Protein AF-0000000065833201 (afdb_homodimer)

Solvent-accessible surface area (backbone atoms only — not comparable to full-atom values): 17205 Å² total; per-residue (Å²): 138,49,29,30,31,36,70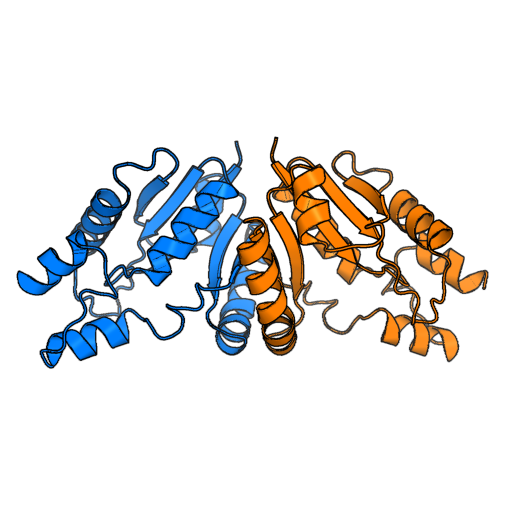,41,58,46,65,49,58,32,46,53,59,50,52,45,55,57,54,46,47,71,69,28,63,30,31,33,38,22,40,42,81,59,86,90,51,89,67,85,54,53,70,68,54,34,51,50,49,53,42,62,75,42,65,88,37,90,41,55,44,72,46,71,50,61,89,76,56,66,42,57,48,34,57,74,68,61,27,54,29,36,47,44,66,31,72,47,23,69,50,42,54,67,46,46,63,57,41,51,50,30,26,73,73,64,62,36,37,47,39,35,33,75,43,53,79,95,34,52,86,63,45,40,70,55,50,49,52,38,44,75,73,68,42,87,51,71,92,47,30,45,71,69,47,49,53,53,62,70,72,103,137,48,29,30,32,37,69,42,58,45,64,48,58,31,47,52,59,50,52,45,54,56,54,46,47,69,71,29,64,30,30,34,38,23,40,43,81,59,87,89,52,89,65,87,54,53,72,70,54,35,50,49,49,55,42,62,76,43,65,87,37,89,39,55,42,71,44,71,49,60,90,75,57,67,43,56,50,34,57,75,68,62,27,54,28,37,46,45,67,30,71,47,23,69,52,42,54,68,44,46,63,57,40,54,50,30,26,72,73,64,63,38,39,48,37,36,32,74,42,54,80,95,34,50,86,65,43,40,68,55,50,50,53,38,44,74,72,69,42,88,52,72,93,47,31,44,71,70,48,48,53,54,62,71,71,105

Secondary structure (DSSP, 8-state):
--EEEEEE--TT--HHHHHHHHHHTTT-SEEEEEE---TTS--SS-HHHHHHHHHHHTTT-TTEEEEE--SS-HHHHHHHTTEEEEEEEESSHHHHHHHHHHHHHHHHHH-PEEEEEEPPGGGTT--HHHHHHHHHTT---TTTS-HHHHHHHHH-/--EEEEEE--TT--HHHHHHHHHHTTT-SEEEEEE---TTS--SS-HHHHHHHHHHHTTT-TTEEEEE--SS-HHHHHHHTTEEEEEEEESSHHHHHHHHHHHHHHHHHH-PEEEEEEPPGGGTT--HHHHHHHHHTT---TTTS-HHHHHHHHH-

Radius of gyration: 21.17 Å; Cα contacts (8 Å, |Δi|>4): 538; chains: 2; bounding box: 36×63×50 Å

pLDDT: mean 96.04, std 4.09, range [75.31, 98.88]

Foldseek 3Di:
DAEEEEEDQCLPPWVQSVVQQVVVVVVGQAYEYAHEDDPVDDGPDDSVLRQVLVCVVCVPPPRYHYDHCPDDQVLVSCVVVVHQEYEDEDLDVVRVVVCVVVQVVSCVVRNRHYHYDYTDPVQSPDDSVVLVVCVVVVHDCPVIHDPSVVVVSVVD/DAEEEEEDQCLPPWVQSVVQQVVVVVVGQAYEYAHEDDPVDDGPDDSVVRQVLVCVVCVPPPRYHYDHCPDDQVLVSCVVVVHQEYEDEDLDVVRVVVCVVVQVVSCVVRNRHYHYDYTDPVQSPDDSVVLVVCVVVVHDCPVIHDPSVVVVSVVD

Structure (mmCIF, N/CA/C/O backbone):
data_AF-0000000065833201-model_v1
#
loop_
_entity.id
_entity.type
_entity.pdbx_description
1 polymer 'Phosphopantetheine adenylyltransferase'
#
loop_
_atom_site.group_PDB
_atom_site.id
_atom_site.type_symbol
_atom_site.label_atom_id
_atom_site.label_alt_id
_atom_site.label_comp_id
_atom_site.label_asym_id
_atom_site.label_entity_id
_atom_site.label_seq_id
_atom_site.pdbx_PDB_ins_code
_atom_site.Cartn_x
_atom_site.Cartn_y
_atom_site.Cartn_z
_atom_site.occupancy
_atom_site.B_iso_or_equiv
_atom_site.auth_seq_id
_atom_site.auth_comp_id
_atom_site.auth_asym_id
_atom_site.auth_atom_id
_atom_site.pdbx_PDB_model_num
ATOM 1 N N . MET A 1 1 ? 6 -5.664 18 1 89 1 MET A N 1
ATOM 2 C CA . MET A 1 1 ? 5.25 -4.445 17.719 1 89 1 MET A CA 1
ATOM 3 C C . MET A 1 1 ? 5.633 -3.865 16.375 1 89 1 MET A C 1
ATOM 5 O O . MET A 1 1 ? 6.816 -3.729 16.062 1 89 1 MET A O 1
ATOM 9 N N . ARG A 1 2 ? 4.676 -3.561 15.43 1 95 2 ARG A N 1
ATOM 10 C CA . ARG A 1 2 ? 4.93 -2.971 14.125 1 95 2 ARG A CA 1
ATOM 11 C C . ARG A 1 2 ? 4.492 -1.51 14.086 1 95 2 ARG A C 1
ATOM 13 O O . ARG A 1 2 ? 3.311 -1.205 14.266 1 95 2 ARG A O 1
ATOM 20 N N . ARG A 1 3 ? 5.477 -0.634 13.867 1 97.88 3 ARG A N 1
ATOM 21 C CA . ARG A 1 3 ? 5.273 0.81 13.82 1 97.88 3 ARG A CA 1
ATOM 22 C C . ARG A 1 3 ? 5.312 1.324 12.383 1 97.88 3 ARG A C 1
ATOM 24 O O . ARG A 1 3 ? 6.148 0.894 11.586 1 97.88 3 ARG A O 1
ATOM 31 N N . ALA A 1 4 ? 4.387 2.184 12.086 1 98.62 4 ALA A N 1
ATOM 32 C CA . ALA A 1 4 ? 4.383 2.852 10.789 1 98.62 4 ALA A CA 1
ATOM 33 C C . ALA A 1 4 ? 4.398 4.371 10.953 1 98.62 4 ALA A C 1
ATOM 35 O O . ALA A 1 4 ? 4.07 4.887 12.023 1 98.62 4 ALA A O 1
ATOM 36 N N . ILE A 1 5 ? 4.832 5.035 9.914 1 98.62 5 ILE A N 1
ATOM 37 C CA . ILE A 1 5 ? 4.867 6.492 9.883 1 98.62 5 ILE A CA 1
ATOM 38 C C . ILE A 1 5 ? 3.939 7.012 8.781 1 98.62 5 ILE A C 1
ATOM 40 O O . ILE A 1 5 ? 3.977 6.523 7.652 1 98.62 5 ILE A O 1
ATOM 44 N N . CYS A 1 6 ? 3.102 7.906 9.125 1 98.75 6 CYS A N 1
ATOM 45 C CA . CYS A 1 6 ? 2.34 8.695 8.172 1 98.75 6 CYS A CA 1
ATOM 46 C C . CYS A 1 6 ? 2.887 10.117 8.078 1 98.75 6 CYS A C 1
ATOM 48 O O . CYS A 1 6 ? 2.539 10.977 8.898 1 98.75 6 CYS A O 1
ATOM 50 N N . PRO A 1 7 ? 3.635 10.352 7.047 1 98.19 7 PRO A N 1
ATOM 51 C CA . PRO A 1 7 ? 4.219 11.688 6.93 1 98.19 7 PRO A CA 1
ATOM 52 C C . PRO A 1 7 ? 3.312 12.664 6.184 1 98.19 7 PRO A C 1
ATOM 54 O O . PRO A 1 7 ? 2.525 12.25 5.328 1 98.19 7 PRO A O 1
ATOM 57 N N . GLY A 1 8 ? 3.412 13.922 6.527 1 96.44 8 GLY A N 1
ATOM 58 C CA . GLY A 1 8 ? 2.689 14.969 5.828 1 96.44 8 GLY A CA 1
ATOM 59 C C . GLY A 1 8 ? 2.873 16.344 6.457 1 96.44 8 GLY A C 1
ATOM 60 O O . GLY A 1 8 ? 3.309 16.453 7.605 1 96.44 8 GLY A O 1
ATOM 61 N N . SER A 1 9 ? 2.613 17.359 5.629 1 96.12 9 SER A N 1
ATOM 62 C CA . SER A 1 9 ? 2.635 18.703 6.191 1 96.12 9 SER A CA 1
ATOM 63 C C . SER A 1 9 ? 1.375 18.984 7.004 1 96.12 9 SER A C 1
ATOM 65 O O . SER A 1 9 ? 1.408 19.75 7.961 1 96.12 9 SER A O 1
ATOM 67 N N . PHE A 1 10 ? 0.216 18.469 6.543 1 97.94 10 PHE A N 1
ATOM 68 C CA . PHE A 1 10 ? -1.069 18.594 7.219 1 97.94 10 PHE A CA 1
ATOM 69 C C . PHE A 1 10 ? -1.425 20.062 7.434 1 97.94 10 PHE A C 1
ATOM 71 O O . PHE A 1 10 ? -1.785 20.469 8.547 1 97.94 10 PHE A O 1
ATOM 78 N N . ASP A 1 11 ? -1.39 20.812 6.289 1 97.12 11 ASP A N 1
ATOM 79 C CA . ASP A 1 11 ? -1.563 22.266 6.348 1 97.12 11 ASP A CA 1
ATOM 80 C C . ASP A 1 11 ? -2.641 22.734 5.371 1 97.12 11 ASP A C 1
ATOM 82 O O . ASP A 1 11 ? -2.354 23.484 4.434 1 97.12 11 ASP A O 1
ATOM 86 N N . PRO A 1 12 ? -3.812 22.453 5.641 1 97.44 12 PRO A N 1
ATOM 87 C CA . PRO A 1 12 ? -4.266 21.859 6.902 1 97.44 12 PRO A CA 1
ATOM 88 C C . PRO A 1 12 ? -4.516 20.359 6.789 1 97.44 12 PRO A C 1
ATOM 90 O O . PRO A 1 12 ? -4.586 19.812 5.68 1 97.44 12 PRO A O 1
ATOM 93 N N . LEU A 1 13 ? -4.648 19.703 7.953 1 98.56 13 LEU A N 1
ATOM 94 C CA . LEU A 1 13 ? -5.203 18.359 8.031 1 98.56 13 LEU A CA 1
ATOM 95 C C . LEU A 1 13 ? -6.625 18.312 7.488 1 98.56 13 LEU A C 1
ATOM 97 O O . LEU A 1 13 ? -7.445 19.172 7.824 1 98.56 13 LEU A O 1
ATOM 101 N N . HIS A 1 14 ? -6.922 17.438 6.566 1 98.62 14 HIS A N 1
ATOM 102 C CA . HIS A 1 14 ? -8.289 17.281 6.07 1 98.62 14 HIS A CA 1
ATOM 103 C C . HIS A 1 14 ? -8.766 15.844 6.238 1 98.62 14 HIS A C 1
ATOM 105 O O . HIS A 1 14 ? -8.016 14.984 6.695 1 98.62 14 HIS A O 1
ATOM 111 N N . LEU A 1 15 ? -9.984 15.57 5.895 1 98.75 15 LEU A N 1
ATOM 112 C CA . LEU A 1 15 ? -10.609 14.297 6.219 1 98.75 15 LEU A CA 1
ATOM 113 C C . LEU A 1 15 ? -10 13.164 5.395 1 98.75 15 LEU A C 1
ATOM 115 O O . LEU A 1 15 ? -10.008 12.008 5.82 1 98.75 15 LEU A O 1
ATOM 119 N N . GLY A 1 16 ? -9.445 13.492 4.227 1 98.38 16 GLY A N 1
ATOM 120 C CA . GLY A 1 16 ? -8.703 12.5 3.467 1 98.38 16 GLY A CA 1
ATOM 121 C C . GLY A 1 16 ? -7.48 11.977 4.203 1 98.38 16 GLY A C 1
ATOM 122 O O . GLY A 1 16 ? -7.238 10.766 4.223 1 98.38 16 GLY A O 1
ATOM 123 N N . HIS A 1 17 ? -6.699 12.922 4.785 1 98.69 17 HIS A N 1
ATOM 124 C CA . HIS A 1 17 ? -5.574 12.523 5.625 1 98.69 17 HIS A CA 1
ATOM 125 C C . HIS A 1 17 ? -6.035 11.633 6.773 1 98.69 17 HIS A C 1
ATOM 127 O O . HIS A 1 17 ? -5.43 10.594 7.035 1 98.69 17 HIS A O 1
ATOM 133 N N . CYS A 1 18 ? -7.047 12.062 7.438 1 98.75 18 CYS A N 1
ATOM 134 C CA . CYS A 1 18 ? -7.559 11.359 8.609 1 98.75 18 CYS A CA 1
ATOM 135 C C . CYS A 1 18 ? -7.941 9.922 8.25 1 98.75 18 CYS A C 1
ATOM 137 O O . CYS A 1 18 ? -7.66 8.992 9.016 1 98.75 18 CYS A O 1
ATOM 139 N N . ALA A 1 19 ? -8.594 9.805 7.121 1 98.31 19 ALA A N 1
ATOM 140 C CA . ALA A 1 19 ? -9.031 8.477 6.68 1 98.31 19 ALA A CA 1
ATOM 141 C C . ALA A 1 19 ? -7.84 7.535 6.535 1 98.31 19 ALA A C 1
ATOM 143 O O . ALA A 1 19 ? -7.887 6.391 6.992 1 98.31 19 ALA A O 1
ATOM 144 N N . VAL A 1 20 ? -6.75 7.992 5.973 1 98.5 20 VAL A N 1
ATOM 145 C CA . VAL A 1 20 ? -5.559 7.18 5.738 1 98.5 20 VAL A CA 1
ATOM 146 C C . VAL A 1 20 ? -4.914 6.816 7.07 1 98.5 20 VAL A C 1
ATOM 148 O O . VAL A 1 20 ? -4.551 5.656 7.297 1 98.5 20 VAL A O 1
ATOM 151 N N . ILE A 1 21 ? -4.809 7.75 7.953 1 98.81 21 ILE A N 1
ATOM 152 C CA . ILE A 1 21 ? -4.168 7.539 9.25 1 98.81 21 ILE A CA 1
ATOM 153 C C . ILE A 1 21 ? -4.965 6.52 10.055 1 98.81 21 ILE A C 1
ATOM 155 O O . ILE A 1 21 ? -4.391 5.594 10.641 1 98.81 21 ILE A O 1
ATOM 159 N N . ARG A 1 22 ? -6.266 6.648 10.07 1 98.38 22 ARG A N 1
ATOM 160 C CA . ARG A 1 22 ? -7.105 5.715 10.812 1 98.38 22 ARG A CA 1
ATOM 161 C C . ARG A 1 22 ? -6.992 4.305 10.242 1 98.38 22 ARG A C 1
ATOM 163 O O . ARG A 1 22 ? -6.934 3.328 11 1 98.38 22 ARG A O 1
ATOM 170 N N . ARG A 1 23 ? -6.977 4.227 8.984 1 98 23 ARG A N 1
ATOM 171 C CA . ARG A 1 23 ? -6.859 2.918 8.344 1 98 23 ARG A CA 1
ATOM 172 C C . ARG A 1 23 ? -5.484 2.307 8.602 1 98 23 ARG A C 1
ATOM 174 O O . ARG A 1 23 ? -5.355 1.087 8.719 1 98 23 ARG A O 1
ATOM 181 N N . ALA A 1 24 ? -4.445 3.137 8.68 1 98.5 24 ALA A N 1
ATOM 182 C CA . ALA A 1 24 ? -3.113 2.656 9.039 1 98.5 24 ALA A CA 1
ATOM 183 C C . ALA A 1 24 ? -3.117 2.002 10.422 1 98.5 24 ALA A C 1
ATOM 185 O O . ALA A 1 24 ? -2.402 1.024 10.648 1 98.5 24 ALA A O 1
ATOM 186 N N . THR A 1 25 ? -3.949 2.488 11.336 1 97.94 25 THR A N 1
ATOM 187 C CA . THR A 1 25 ? -3.994 1.955 12.688 1 97.94 25 THR A CA 1
ATOM 188 C C . THR A 1 25 ? -4.602 0.554 12.703 1 97.94 25 THR A C 1
ATOM 190 O O . THR A 1 25 ? -4.449 -0.186 13.672 1 97.94 25 THR A O 1
ATOM 193 N N . LEU A 1 26 ? -5.289 0.149 11.641 1 95.75 26 LEU A N 1
ATOM 194 C CA . LEU A 1 26 ? -5.832 -1.199 11.516 1 95.75 26 LEU A CA 1
ATOM 195 C C . LEU A 1 26 ? -4.754 -2.178 11.055 1 95.75 26 LEU A C 1
ATOM 197 O O . LEU A 1 26 ? -4.914 -3.393 11.195 1 95.75 26 LEU A O 1
ATOM 201 N N . LEU A 1 27 ? -3.678 -1.638 10.586 1 97.5 27 LEU A N 1
ATOM 202 C CA . LEU A 1 27 ? -2.641 -2.455 9.969 1 97.5 27 LEU A CA 1
ATOM 203 C C . LEU A 1 27 ? -1.412 -2.551 10.867 1 97.5 27 LEU A C 1
ATOM 205 O O . LEU A 1 27 ? -0.658 -3.523 10.789 1 97.5 27 LEU A O 1
ATOM 209 N N . PHE A 1 28 ? -1.219 -1.551 11.68 1 97.69 28 PHE A N 1
ATOM 210 C CA . PHE A 1 28 ? -0.003 -1.46 12.484 1 97.69 28 PHE A CA 1
ATOM 211 C C . PHE A 1 28 ? -0.336 -1.188 13.945 1 97.69 28 PHE A C 1
ATOM 213 O O . PHE A 1 28 ? -1.392 -0.632 14.25 1 97.69 28 PHE A O 1
ATOM 220 N N . ASP A 1 29 ? 0.593 -1.546 14.844 1 97.56 29 ASP A N 1
ATOM 221 C CA . ASP A 1 29 ? 0.372 -1.402 16.281 1 97.56 29 ASP A CA 1
ATOM 222 C C . ASP A 1 29 ? 0.448 0.062 16.703 1 97.56 29 ASP A C 1
ATOM 224 O O . ASP A 1 29 ? -0.285 0.495 17.594 1 97.56 29 ASP A O 1
ATOM 228 N N . GLU A 1 30 ? 1.337 0.756 16.094 1 98.38 30 GLU A N 1
ATOM 229 C CA . GLU A 1 30 ? 1.543 2.178 16.344 1 98.38 30 GLU A CA 1
ATOM 230 C C . GLU A 1 30 ? 1.72 2.953 15.047 1 98.38 30 GLU A C 1
ATOM 232 O O . GLU A 1 30 ? 2.432 2.508 14.148 1 98.38 30 GLU A O 1
ATOM 237 N N . VAL A 1 31 ? 1.024 4.035 14.977 1 98.75 31 VAL A N 1
ATOM 238 C CA . VAL A 1 31 ? 1.115 4.91 13.812 1 98.75 31 VAL A CA 1
ATOM 239 C C . VAL A 1 31 ? 1.631 6.281 14.234 1 98.75 31 VAL A C 1
ATOM 241 O O . VAL A 1 31 ? 0.959 7.004 14.977 1 98.75 31 VAL A O 1
ATOM 244 N N . VAL A 1 32 ? 2.805 6.629 13.773 1 98.75 32 VAL A N 1
ATOM 245 C CA . VAL A 1 32 ? 3.383 7.945 14.023 1 98.75 32 VAL A CA 1
ATOM 246 C C . VAL A 1 32 ? 2.984 8.906 12.898 1 98.75 32 VAL A C 1
ATOM 248 O O . VAL A 1 32 ? 3.348 8.695 11.742 1 98.75 32 VAL A O 1
ATOM 251 N N . VAL A 1 33 ? 2.221 9.867 13.266 1 98.88 33 VAL A N 1
ATOM 252 C CA . VAL A 1 33 ? 1.968 10.961 12.336 1 98.88 33 VAL A CA 1
ATOM 253 C C . VAL A 1 33 ? 3.1 11.984 12.422 1 98.88 33 VAL A C 1
ATOM 255 O O . VAL A 1 33 ? 3.213 12.711 13.406 1 98.88 33 VAL A O 1
ATOM 258 N N . ALA A 1 34 ? 3.912 11.984 11.406 1 98.5 34 ALA A N 1
ATOM 259 C CA . ALA A 1 34 ? 5.094 12.844 11.375 1 98.5 34 ALA A CA 1
ATOM 260 C C . ALA A 1 34 ? 4.82 14.125 10.586 1 98.5 34 ALA A C 1
ATOM 262 O O . ALA A 1 34 ? 4.73 14.094 9.359 1 98.5 34 ALA A O 1
ATOM 263 N N . VAL A 1 35 ? 4.773 15.219 11.258 1 98 35 VAL A N 1
ATOM 264 C CA . VAL A 1 35 ? 4.426 16.5 10.648 1 98 35 VAL A CA 1
ATOM 265 C C . VAL A 1 35 ? 5.68 17.156 10.086 1 98 35 VAL A C 1
ATOM 267 O O . VAL A 1 35 ? 6.605 17.484 10.828 1 98 35 VAL A O 1
ATOM 270 N N . SER A 1 36 ? 5.633 17.297 8.789 1 95.62 36 SER A N 1
ATOM 271 C CA . SER A 1 36 ? 6.809 17.828 8.109 1 95.62 36 SER A CA 1
ATOM 272 C C . SER A 1 36 ? 6.695 19.328 7.918 1 95.62 36 SER A C 1
ATOM 274 O O . SER A 1 36 ? 5.59 19.875 7.824 1 95.62 36 SER A O 1
ATOM 276 N N . THR A 1 37 ? 7.848 19.922 7.926 1 92.06 37 THR A N 1
ATOM 277 C CA . THR A 1 37 ? 7.926 21.359 7.652 1 92.06 37 THR A CA 1
ATOM 278 C C . THR A 1 37 ? 8.969 21.641 6.57 1 92.06 37 THR A C 1
ATOM 280 O O . THR A 1 37 ? 10.102 21.172 6.652 1 92.06 37 THR A O 1
ATOM 283 N N . ASN A 1 38 ? 8.484 22.234 5.531 1 83.88 38 ASN A N 1
ATOM 284 C CA . ASN A 1 38 ? 9.383 22.734 4.504 1 83.88 38 ASN A CA 1
ATOM 285 C C . ASN A 1 38 ? 9.703 24.219 4.715 1 83.88 38 ASN A C 1
ATOM 287 O O . ASN A 1 38 ? 8.82 25.062 4.605 1 83.88 38 ASN A O 1
ATOM 291 N N . PRO A 1 39 ? 10.898 24.422 4.969 1 79.12 39 PRO A N 1
ATOM 292 C CA . PRO A 1 39 ? 11.266 25.812 5.281 1 79.12 39 PRO A CA 1
ATOM 293 C C . PRO A 1 39 ? 11.086 26.75 4.09 1 79.12 39 PRO A C 1
ATOM 295 O O . PRO A 1 39 ? 11.023 27.969 4.262 1 79.12 39 PRO A O 1
ATOM 298 N N . ASN A 1 40 ? 11.07 26.172 2.979 1 82.38 40 ASN A N 1
ATOM 299 C CA . ASN A 1 40 ? 10.984 27 1.779 1 82.38 40 ASN A CA 1
ATOM 300 C C . ASN A 1 40 ? 9.531 27.312 1.407 1 82.38 40 ASN A C 1
ATOM 302 O O . ASN A 1 40 ? 9.273 28.016 0.436 1 82.38 40 ASN A O 1
ATOM 306 N N . LYS A 1 41 ? 8.664 26.75 2.234 1 81.06 41 LYS A N 1
ATOM 307 C CA . LYS A 1 41 ? 7.254 26.969 1.927 1 81.06 41 LYS A CA 1
ATOM 308 C C . LYS A 1 41 ? 6.582 27.828 3.002 1 81.06 41 LYS A C 1
ATOM 310 O O . LYS A 1 41 ? 7.004 27.812 4.16 1 81.06 41 LYS A O 1
ATOM 315 N N . THR A 1 42 ? 5.676 28.609 2.512 1 82.31 42 THR A N 1
ATOM 316 C CA . THR A 1 42 ? 4.836 29.344 3.449 1 82.31 42 THR A CA 1
ATOM 317 C C . THR A 1 42 ? 3.658 28.5 3.91 1 82.31 42 THR A C 1
ATOM 319 O O . THR A 1 42 ? 2.771 28.172 3.117 1 82.31 42 THR A O 1
ATOM 322 N N . HIS A 1 43 ? 3.697 28.188 5.176 1 89 43 HIS A N 1
ATOM 323 C CA . HIS A 1 43 ? 2.617 27.391 5.766 1 89 43 HIS A CA 1
ATOM 324 C C . HIS A 1 43 ? 1.536 28.297 6.352 1 89 43 HIS A C 1
ATOM 326 O O . HIS A 1 43 ? 1.828 29.406 6.812 1 89 43 HIS A O 1
ATOM 332 N N . ARG A 1 44 ? 0.335 27.844 6.242 1 90.81 44 ARG A N 1
ATOM 333 C CA . ARG A 1 44 ? -0.785 28.562 6.844 1 90.81 44 ARG A CA 1
ATOM 334 C C . ARG A 1 44 ? -0.713 28.516 8.367 1 90.81 44 ARG A C 1
ATOM 336 O O . ARG A 1 44 ? -0.949 29.531 9.039 1 90.81 44 ARG A O 1
ATOM 343 N N . PHE A 1 45 ? -0.503 27.312 8.875 1 94.75 45 PHE A N 1
ATOM 344 C CA . PHE A 1 45 ? -0.341 27.094 10.305 1 94.75 45 PHE A CA 1
ATOM 345 C C . PHE A 1 45 ? 1.119 26.828 10.648 1 94.75 45 PHE A C 1
ATOM 347 O O . PHE A 1 45 ? 1.855 26.25 9.852 1 94.75 45 PHE A O 1
ATOM 354 N N . SER A 1 46 ? 1.52 27.297 11.859 1 94.56 46 SER A N 1
ATOM 355 C CA . SER A 1 46 ? 2.852 26.938 12.328 1 94.56 46 SER A CA 1
ATOM 356 C C . SER A 1 46 ? 2.969 25.422 12.547 1 94.56 46 SER A C 1
ATOM 358 O O . SER A 1 46 ? 1.958 24.719 12.641 1 94.56 46 SER A O 1
ATOM 360 N N . GLU A 1 47 ? 4.211 24.953 12.586 1 95.38 47 GLU A N 1
ATOM 361 C CA . GLU A 1 47 ? 4.426 23.531 12.859 1 95.38 47 GLU A CA 1
ATOM 362 C C . GLU A 1 47 ? 3.768 23.109 14.172 1 95.38 47 GLU A C 1
ATOM 364 O O . GLU A 1 47 ? 3.109 22.078 14.234 1 95.38 47 GLU A O 1
ATOM 369 N N . ALA A 1 48 ? 3.982 24 15.156 1 96.25 48 ALA A N 1
ATOM 370 C CA . ALA A 1 48 ? 3.414 23.703 16.469 1 96.25 48 ALA A CA 1
ATOM 371 C C . ALA A 1 48 ? 1.892 23.625 16.406 1 96.25 48 ALA A C 1
ATOM 373 O O . ALA A 1 48 ? 1.286 22.734 17.031 1 96.25 48 ALA A O 1
ATOM 374 N N . GLN A 1 49 ? 1.253 24.5 15.688 1 96.75 49 GLN A N 1
ATOM 375 C CA . GLN A 1 49 ? -0.198 24.5 15.531 1 96.75 49 GLN A CA 1
ATOM 376 C C . GLN A 1 49 ? -0.671 23.25 14.797 1 96.75 49 GLN A C 1
ATOM 378 O O . GLN A 1 49 ? -1.672 22.641 15.18 1 96.75 49 GLN A O 1
ATOM 383 N N . ARG A 1 50 ? 0.025 22.938 13.742 1 97.75 50 ARG A N 1
ATOM 384 C CA . ARG A 1 50 ? -0.35 21.75 12.977 1 97.75 50 ARG A CA 1
ATOM 385 C C . ARG A 1 50 ? -0.24 20.484 13.828 1 97.75 50 ARG A C 1
ATOM 387 O O . ARG A 1 50 ? -1.127 19.641 13.805 1 97.75 50 ARG A O 1
ATOM 394 N N . ILE A 1 51 ? 0.801 20.375 14.609 1 98.25 51 ILE A N 1
ATOM 395 C CA . ILE A 1 51 ? 0.991 19.234 15.508 1 98.25 51 ILE A CA 1
ATOM 396 C C . ILE A 1 51 ? -0.163 19.172 16.5 1 98.25 51 ILE A C 1
ATOM 398 O O . ILE A 1 51 ? -0.75 18.109 16.719 1 98.25 51 ILE A O 1
ATOM 402 N N . GLU A 1 52 ? -0.446 20.266 17.078 1 98.19 52 GLU A N 1
ATOM 403 C CA . GLU A 1 52 ? -1.512 20.328 18.078 1 98.19 52 GLU A CA 1
ATOM 404 C C . GLU A 1 52 ? -2.859 19.953 17.469 1 98.19 52 GLU A C 1
ATOM 406 O O . GLU A 1 52 ? -3.652 19.234 18.094 1 98.19 52 GLU A O 1
ATOM 411 N N . LEU A 1 53 ? -3.148 20.469 16.281 1 98.38 53 LEU A N 1
ATOM 412 C CA . LEU A 1 53 ? -4.398 20.156 15.602 1 98.38 53 LEU A CA 1
ATOM 413 C C . LEU A 1 53 ? -4.512 18.656 15.359 1 98.38 53 LEU A C 1
ATOM 415 O O . LEU A 1 53 ? -5.562 18.062 15.609 1 98.38 53 LEU A O 1
ATOM 419 N N . VAL A 1 54 ? -3.402 18 14.867 1 98.81 54 VAL A N 1
ATOM 420 C CA . VAL A 1 54 ? -3.426 16.578 14.602 1 98.81 54 VAL A CA 1
ATOM 421 C C . VAL A 1 54 ? -3.637 15.805 15.906 1 98.81 54 VAL A C 1
ATOM 423 O O . VAL A 1 54 ? -4.426 14.859 15.953 1 98.81 54 VAL A O 1
ATOM 426 N N . ARG A 1 55 ? -2.955 16.281 16.969 1 98.75 55 ARG A N 1
ATOM 427 C CA . ARG A 1 55 ? -3.105 15.625 18.266 1 98.75 55 ARG A CA 1
ATOM 428 C C . ARG A 1 55 ? -4.555 15.688 18.75 1 98.75 55 ARG A C 1
ATOM 430 O O . ARG A 1 55 ? -5.086 14.695 19.25 1 98.75 55 ARG A O 1
ATOM 437 N N . GLU A 1 56 ? -5.137 16.828 18.594 1 98.69 56 GLU A N 1
ATOM 438 C CA . GLU A 1 56 ? -6.523 17 19.016 1 98.69 56 GLU A CA 1
ATOM 439 C C . GLU A 1 56 ? -7.457 16.078 18.234 1 98.69 56 GLU A C 1
ATOM 441 O O . GLU A 1 56 ? -8.344 15.445 18.812 1 98.69 56 GLU A O 1
ATOM 446 N N . VAL A 1 57 ? -7.281 16 16.953 1 98.75 57 VAL A N 1
ATOM 447 C CA . VAL A 1 57 ? -8.156 15.219 16.078 1 98.75 57 VAL A CA 1
ATOM 448 C C . VAL A 1 57 ? -8.062 13.742 16.438 1 98.75 57 VAL A C 1
ATOM 450 O O . VAL A 1 57 ? -9.062 13.023 16.391 1 98.75 57 VAL A O 1
ATOM 453 N N . PHE A 1 58 ? -6.848 13.281 16.828 1 98.75 58 PHE A N 1
ATOM 454 C CA . PHE A 1 58 ? -6.645 11.859 17.078 1 98.75 58 PHE A CA 1
ATOM 455 C C . PHE A 1 58 ? -6.484 11.578 18.562 1 98.75 58 PHE A C 1
ATOM 457 O O . PHE A 1 58 ? -5.891 10.578 18.953 1 98.75 58 PHE A O 1
ATOM 464 N N . ALA A 1 59 ? -7 12.422 19.422 1 98.06 59 ALA A N 1
ATOM 465 C CA . ALA A 1 59 ? -6.828 12.352 20.859 1 98.06 59 ALA A CA 1
ATOM 466 C C . ALA A 1 59 ? -7.391 11.047 21.422 1 98.06 59 ALA A C 1
ATOM 468 O O . ALA A 1 59 ? -6.887 10.523 22.422 1 98.06 59 ALA A O 1
ATOM 469 N N . ASP A 1 60 ? -8.328 10.445 20.734 1 97.62 60 ASP A N 1
ATOM 470 C CA . ASP A 1 60 ? -8.992 9.25 21.234 1 97.62 60 ASP A CA 1
ATOM 471 C C . ASP A 1 60 ? -8.438 7.992 20.578 1 97.62 60 ASP A C 1
ATOM 473 O O . ASP A 1 60 ? -9.008 6.906 20.719 1 97.62 60 ASP A O 1
ATOM 477 N N . ASP A 1 61 ? -7.391 8.078 19.891 1 97.81 61 ASP A N 1
ATOM 478 C CA . ASP A 1 61 ? -6.781 6.938 19.219 1 97.81 61 ASP A CA 1
ATOM 479 C C . ASP A 1 61 ? -5.438 6.582 19.844 1 97.81 61 ASP A C 1
ATOM 481 O O . ASP A 1 61 ? -4.402 7.129 19.453 1 97.81 61 ASP A O 1
ATOM 485 N N . PRO A 1 62 ? -5.445 5.605 20.688 1 97.44 62 PRO A N 1
ATOM 486 C CA . PRO A 1 62 ? -4.227 5.289 21.438 1 97.44 62 PRO A CA 1
ATOM 487 C C . PRO A 1 62 ? -3.094 4.789 20.547 1 97.44 62 PRO A C 1
ATOM 489 O O . PRO A 1 62 ? -1.932 4.785 20.953 1 97.44 62 PRO A O 1
ATOM 492 N N . ALA A 1 63 ? -3.412 4.348 19.359 1 98.25 63 ALA A N 1
ATOM 493 C CA . ALA A 1 63 ? -2.393 3.82 18.453 1 98.25 63 ALA A CA 1
ATOM 494 C C . ALA A 1 63 ? -1.648 4.949 17.75 1 98.25 63 ALA A C 1
ATOM 496 O O . ALA A 1 63 ? -0.618 4.719 17.109 1 98.25 63 ALA A O 1
ATOM 497 N N . VAL A 1 64 ? -2.135 6.207 17.859 1 98.81 64 VAL A N 1
ATOM 498 C CA . VAL A 1 64 ? -1.589 7.312 17.078 1 98.81 64 VAL A CA 1
ATOM 499 C C . VAL A 1 64 ? -0.671 8.164 17.953 1 98.81 64 VAL A C 1
ATOM 501 O O . VAL A 1 64 ? -1.052 8.562 19.062 1 98.81 64 VAL A O 1
ATOM 504 N N . VAL A 1 65 ? 0.484 8.398 17.453 1 98.5 65 VAL A N 1
ATOM 505 C CA . VAL A 1 65 ? 1.45 9.32 18.047 1 98.5 65 VAL A CA 1
ATOM 506 C C . VAL A 1 65 ? 1.771 10.43 17.047 1 98.5 65 VAL A C 1
ATOM 508 O O . VAL A 1 65 ? 1.979 10.172 15.859 1 98.5 65 VAL A O 1
ATOM 511 N N . VAL A 1 66 ? 1.833 11.664 17.562 1 98.69 66 VAL A N 1
ATOM 512 C CA . VAL A 1 66 ? 2.051 12.805 16.688 1 98.69 66 VAL A CA 1
ATOM 513 C C . VAL A 1 66 ? 3.357 13.5 17.062 1 98.69 66 VAL A C 1
ATOM 515 O O . VAL A 1 66 ? 3.566 13.867 18.219 1 98.69 66 VAL A O 1
ATOM 518 N N . GLU A 1 67 ? 4.195 13.703 16.094 1 97.25 67 GLU A N 1
ATOM 519 C CA . GLU A 1 67 ? 5.453 14.391 16.359 1 97.25 67 GLU A CA 1
ATOM 520 C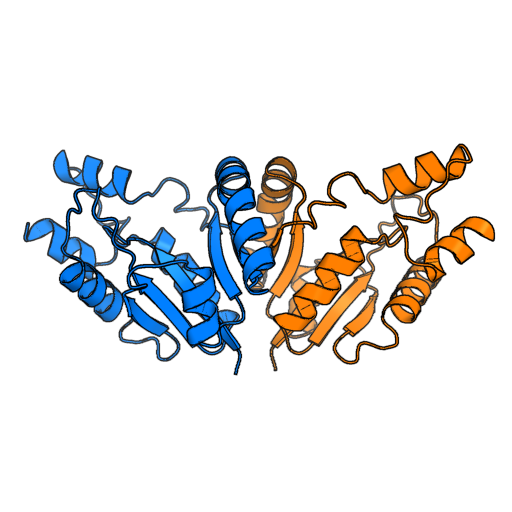 C . GLU A 1 67 ? 6.012 15.047 15.109 1 97.25 67 GLU A C 1
ATOM 522 O O . GLU A 1 67 ? 5.574 14.742 13.992 1 97.25 67 GLU A O 1
ATOM 527 N N . PRO A 1 68 ? 6.934 15.953 15.242 1 96.56 68 PRO A N 1
ATOM 528 C CA . PRO A 1 68 ? 7.559 16.578 14.07 1 96.56 68 PRO A CA 1
ATOM 529 C C . PRO A 1 68 ? 8.492 15.625 13.328 1 96.56 68 PRO A C 1
ATOM 531 O O . PRO A 1 68 ? 9.188 14.812 13.961 1 96.56 68 PRO A O 1
ATOM 534 N N . LEU A 1 69 ? 8.492 15.344 11.977 1 93.88 69 LEU A N 1
ATOM 535 C CA . LEU A 1 69 ? 9.453 14.609 11.164 1 93.88 69 LEU A CA 1
ATOM 536 C C . LEU A 1 69 ? 10.828 15.258 11.219 1 93.88 69 LEU A C 1
ATOM 538 O O . LEU A 1 69 ? 11.852 14.57 11.102 1 93.88 69 LEU A O 1
ATOM 542 N N . GLU A 1 70 ? 11.094 16.219 11.977 1 83.12 70 GLU A N 1
ATOM 543 C CA . GLU A 1 70 ? 12.352 16.953 12.094 1 83.12 70 GLU A CA 1
ATOM 544 C C . GLU A 1 70 ? 13.094 17 10.758 1 83.12 70 GLU A C 1
ATOM 546 O O . GLU A 1 70 ? 12.727 16.297 9.812 1 83.12 70 GLU A O 1
ATOM 551 N N . SER A 1 71 ? 14.078 17.797 10.625 1 82.69 71 SER A N 1
ATOM 552 C CA . SER A 1 71 ? 14.859 17.938 9.398 1 82.69 71 SER A CA 1
ATOM 553 C C . SER A 1 71 ? 15.625 16.656 9.078 1 82.69 71 SER A C 1
ATOM 555 O O . SER A 1 71 ? 16 15.914 9.984 1 82.69 71 SER A O 1
ATOM 557 N N . GLY A 1 72 ? 15.703 16.344 7.773 1 86.88 72 GLY A N 1
ATOM 558 C CA . GLY A 1 72 ? 16.422 15.164 7.332 1 86.88 72 GLY A CA 1
ATOM 559 C C . GLY A 1 72 ? 15.586 14.242 6.465 1 86.88 72 GLY A C 1
ATOM 560 O O . GLY A 1 72 ? 14.438 14.562 6.141 1 86.88 72 GLY A O 1
ATOM 561 N N . LEU A 1 73 ? 16.219 13.039 6.156 1 92 73 LEU A N 1
ATOM 562 C CA . LEU A 1 73 ? 15.555 12.07 5.297 1 92 73 LEU A CA 1
ATOM 563 C C . LEU A 1 73 ? 14.492 11.289 6.074 1 92 73 LEU A C 1
ATOM 565 O O . LEU A 1 73 ? 14.734 10.844 7.195 1 92 73 LEU A O 1
ATOM 569 N N . ILE A 1 74 ? 13.359 11.203 5.488 1 94.75 74 ILE A N 1
ATOM 570 C CA . ILE A 1 74 ? 12.281 10.461 6.137 1 94.75 74 ILE A CA 1
ATOM 571 C C . ILE A 1 74 ? 12.719 9.016 6.367 1 94.75 74 ILE A C 1
ATOM 573 O O . ILE A 1 74 ? 12.344 8.398 7.371 1 94.75 74 ILE A O 1
ATOM 577 N N . ALA A 1 75 ? 13.609 8.484 5.527 1 95.44 75 ALA A N 1
ATOM 578 C CA . ALA A 1 75 ? 14.125 7.125 5.688 1 95.44 75 ALA A CA 1
ATOM 579 C C . ALA A 1 75 ? 14.93 6.992 6.973 1 95.44 75 ALA A C 1
ATOM 581 O O . ALA A 1 75 ? 14.805 5.996 7.691 1 95.44 75 ALA A O 1
ATOM 582 N N . ASP A 1 76 ? 15.695 8.023 7.27 1 95.31 76 ASP A N 1
ATOM 583 C CA . ASP A 1 76 ? 16.469 8.023 8.5 1 95.31 76 ASP A CA 1
ATOM 584 C C . ASP A 1 76 ? 15.57 8.141 9.727 1 95.31 76 ASP A C 1
ATOM 586 O O . ASP A 1 76 ? 15.797 7.473 10.742 1 95.31 76 ASP A O 1
ATOM 590 N N . TYR A 1 77 ? 14.625 9.016 9.594 1 96.38 77 TYR A N 1
ATOM 591 C CA . TYR A 1 77 ? 13.648 9.164 10.664 1 96.38 77 TYR A CA 1
ATOM 592 C C . TYR A 1 77 ? 12.953 7.84 10.953 1 96.38 77 TYR A C 1
ATOM 594 O O . TYR A 1 77 ? 12.812 7.449 12.117 1 96.38 77 TYR A O 1
ATOM 602 N N . ALA A 1 78 ? 12.492 7.137 9.922 1 96.25 78 ALA A N 1
ATOM 603 C CA . ALA A 1 78 ? 11.82 5.844 10.055 1 96.25 78 ALA A CA 1
ATOM 604 C C . ALA A 1 78 ? 12.727 4.828 10.742 1 96.25 78 ALA A C 1
ATOM 606 O O . ALA A 1 78 ? 12.273 4.09 11.625 1 96.25 78 ALA A O 1
ATOM 607 N N . GLU A 1 79 ? 13.969 4.824 10.352 1 95 79 GLU A N 1
ATOM 608 C CA . GLU A 1 79 ? 14.938 3.902 10.945 1 95 79 GLU A CA 1
ATOM 609 C C . GLU A 1 79 ? 15.125 4.188 12.43 1 95 79 GLU A C 1
ATOM 611 O O . GLU A 1 79 ? 15.125 3.268 13.25 1 95 79 GLU A O 1
ATOM 616 N N . ARG A 1 80 ? 15.234 5.441 12.781 1 95.19 80 ARG A N 1
ATOM 617 C CA . ARG A 1 80 ? 15.422 5.848 14.172 1 95.19 80 ARG A CA 1
ATOM 618 C C . ARG A 1 80 ? 14.219 5.465 15.023 1 95.19 80 ARG A C 1
ATOM 620 O O . ARG A 1 80 ? 14.367 5.098 16.188 1 95.19 80 ARG A O 1
ATOM 627 N N . ARG A 1 81 ? 13.062 5.5 14.414 1 95.62 81 ARG A N 1
ATOM 628 C CA . ARG A 1 81 ? 11.836 5.211 15.148 1 95.62 81 ARG A CA 1
ATOM 629 C C . ARG A 1 81 ? 11.516 3.717 15.117 1 95.62 81 ARG A C 1
ATOM 631 O O . ARG A 1 81 ? 10.531 3.275 15.703 1 95.62 81 ARG A O 1
ATOM 638 N N . GLY A 1 82 ? 12.328 2.939 14.398 1 96.44 82 GLY A N 1
ATOM 639 C CA . GLY A 1 82 ? 12.078 1.513 14.273 1 96.44 82 GLY A CA 1
ATOM 640 C C . GLY A 1 82 ? 10.797 1.2 13.516 1 96.44 82 GLY A C 1
ATOM 641 O O . GLY A 1 82 ? 10.086 0.249 13.852 1 96.44 82 GLY A O 1
ATOM 642 N N . ALA A 1 83 ? 10.438 2.078 12.609 1 97.31 83 ALA A N 1
ATOM 643 C CA . ALA A 1 83 ? 9.234 1.867 11.812 1 97.31 83 ALA A CA 1
ATOM 644 C C . ALA A 1 83 ? 9.492 0.884 10.672 1 97.31 83 ALA A C 1
ATOM 646 O O . ALA A 1 83 ? 10.555 0.919 10.039 1 97.31 83 ALA A O 1
ATOM 647 N N . VAL A 1 84 ? 8.531 0.108 10.359 1 96.5 84 VAL A N 1
ATOM 648 C CA . VAL A 1 84 ? 8.695 -0.888 9.312 1 96.5 84 VAL A CA 1
ATOM 649 C C . VAL A 1 84 ? 8.109 -0.362 8 1 96.5 84 VAL A C 1
ATOM 651 O O . VAL A 1 84 ? 8.352 -0.926 6.934 1 96.5 84 VAL A O 1
ATOM 654 N N . ALA A 1 85 ? 7.359 0.769 8.141 1 98.38 85 ALA A N 1
ATOM 655 C CA . ALA A 1 85 ? 6.691 1.23 6.93 1 98.38 85 ALA A CA 1
ATOM 656 C C . ALA A 1 85 ? 6.414 2.73 6.996 1 98.38 85 ALA A C 1
ATOM 658 O O . ALA A 1 85 ? 6.156 3.275 8.07 1 98.38 85 ALA A O 1
ATOM 659 N N . LEU A 1 86 ? 6.523 3.332 5.875 1 98.56 86 LEU A N 1
ATOM 660 C CA . LEU A 1 86 ? 5.84 4.59 5.586 1 98.56 86 LEU A CA 1
ATOM 661 C C . LEU A 1 86 ? 4.473 4.332 4.961 1 98.56 86 LEU A C 1
ATOM 663 O O . LEU A 1 86 ? 4.336 3.488 4.074 1 98.56 86 LEU A O 1
ATOM 667 N N . VAL A 1 87 ? 3.441 5.059 5.434 1 98.81 87 VAL A N 1
ATOM 668 C CA . VAL A 1 87 ? 2.104 4.879 4.879 1 98.81 87 VAL A CA 1
ATOM 669 C C . VAL A 1 87 ? 1.647 6.168 4.203 1 98.81 87 VAL A C 1
ATOM 671 O O . VAL A 1 87 ? 1.685 7.242 4.809 1 98.81 87 VAL A O 1
ATOM 674 N N . LYS A 1 88 ? 1.22 6.023 2.936 1 98.5 88 LYS A N 1
ATOM 675 C CA . LYS A 1 88 ? 0.71 7.16 2.174 1 98.5 88 LYS A CA 1
ATOM 676 C C . LYS A 1 88 ? -0.592 6.805 1.462 1 98.5 88 LYS A C 1
ATOM 678 O O . LYS A 1 88 ? -0.758 5.68 0.984 1 98.5 88 LYS A O 1
ATOM 683 N N . GLY A 1 89 ? -1.465 7.719 1.414 1 98.38 89 GLY A N 1
ATOM 684 C CA . GLY A 1 89 ? -2.666 7.59 0.605 1 98.38 89 GLY A CA 1
ATOM 685 C C . GLY A 1 89 ? -2.482 8.078 -0.82 1 98.38 89 GLY A C 1
ATOM 686 O O . GLY A 1 89 ? -1.73 9.023 -1.066 1 98.38 89 GLY A O 1
ATOM 687 N N . LEU A 1 90 ? -3.211 7.438 -1.699 1 98.5 90 LEU A N 1
ATOM 688 C CA . LEU A 1 90 ? -3.168 7.84 -3.102 1 98.5 90 LEU A CA 1
ATOM 689 C C . LEU A 1 90 ? -4.566 8.133 -3.627 1 98.5 90 LEU A C 1
ATOM 691 O O . LEU A 1 90 ? -5.508 7.379 -3.357 1 98.5 90 LEU A O 1
ATOM 695 N N . ARG A 1 91 ? -4.691 9.227 -4.43 1 96.44 91 ARG A N 1
ATOM 696 C CA . ARG A 1 91 ? -5.969 9.562 -5.051 1 96.44 91 ARG A CA 1
ATOM 697 C C . ARG A 1 91 ? -6.117 8.867 -6.402 1 96.44 91 ARG A C 1
ATOM 699 O O . ARG A 1 91 ? -7.227 8.492 -6.793 1 96.44 91 ARG A O 1
ATOM 706 N N . ASN A 1 92 ? -5 8.672 -7.086 1 97.44 92 ASN A N 1
ATOM 707 C CA . ASN A 1 92 ? -5.023 8.148 -8.445 1 97.44 92 ASN A CA 1
ATOM 708 C C . ASN A 1 92 ? -3.645 7.652 -8.875 1 97.44 92 ASN A C 1
ATOM 710 O O . ASN A 1 92 ? -2.701 7.664 -8.086 1 97.44 92 ASN A O 1
ATOM 714 N N . GLY A 1 93 ? -3.594 7.18 -10.141 1 98.31 93 GLY A N 1
ATOM 715 C CA . GLY A 1 93 ? -2.346 6.652 -10.664 1 98.31 93 GLY A CA 1
ATOM 716 C C . GLY A 1 93 ? -1.258 7.703 -10.789 1 98.31 93 GLY A C 1
ATOM 717 O O . GLY A 1 93 ? -0.073 7.395 -10.641 1 98.31 93 GLY A O 1
ATOM 718 N N . ALA A 1 94 ? -1.623 8.93 -11.094 1 97.75 94 ALA A N 1
ATOM 719 C CA . ALA A 1 94 ? -0.644 10.008 -11.172 1 97.75 94 ALA A CA 1
ATOM 720 C C . ALA A 1 94 ? 0.057 10.211 -9.828 1 97.75 94 ALA A C 1
ATOM 722 O O . ALA A 1 94 ? 1.271 10.414 -9.781 1 97.75 94 ALA A O 1
ATOM 723 N N . ASP A 1 95 ? -0.735 10.133 -8.734 1 97.81 95 ASP A N 1
ATOM 724 C CA . ASP A 1 95 ? -0.133 10.203 -7.406 1 97.81 95 ASP A CA 1
ATOM 725 C C . ASP A 1 95 ? 0.894 9.086 -7.215 1 97.81 95 ASP A C 1
ATOM 727 O O . ASP A 1 95 ? 1.979 9.32 -6.68 1 97.81 95 ASP A O 1
ATOM 731 N N . TYR A 1 96 ? 0.541 7.918 -7.688 1 98.56 96 TYR A N 1
ATOM 732 C CA . TYR A 1 96 ? 1.437 6.773 -7.543 1 98.56 96 TYR A CA 1
ATOM 733 C C . TYR A 1 96 ? 2.758 7.023 -8.258 1 98.56 96 TYR A C 1
ATOM 735 O O . TYR A 1 96 ? 3.83 6.863 -7.672 1 98.56 96 TYR A O 1
ATOM 743 N N . ASP A 1 97 ? 2.635 7.453 -9.469 1 98.44 97 ASP A N 1
ATOM 744 C CA . ASP A 1 97 ? 3.832 7.66 -10.281 1 98.44 97 ASP A CA 1
ATOM 745 C C . ASP A 1 97 ? 4.723 8.742 -9.672 1 98.44 97 ASP A C 1
ATOM 747 O O . ASP A 1 97 ? 5.949 8.656 -9.75 1 98.44 97 ASP A O 1
ATOM 751 N N . TYR A 1 98 ? 4.098 9.68 -9.117 1 97.69 98 TYR A N 1
ATOM 752 C CA . TYR A 1 98 ? 4.832 10.758 -8.469 1 97.69 98 TYR A CA 1
ATOM 753 C C . TYR A 1 98 ? 5.582 10.25 -7.246 1 97.69 98 TYR A C 1
ATOM 755 O O . TYR A 1 98 ? 6.715 10.664 -6.988 1 97.69 98 TYR A O 1
ATOM 763 N N . GLU A 1 99 ? 5.016 9.352 -6.492 1 97.81 99 GLU A N 1
ATOM 764 C CA . GLU A 1 99 ? 5.555 8.883 -5.219 1 97.81 99 GLU A CA 1
ATOM 765 C C . GLU A 1 99 ? 6.582 7.773 -5.43 1 97.81 99 GLU A C 1
ATOM 767 O O . GLU A 1 99 ? 7.43 7.535 -4.566 1 97.81 99 GLU A O 1
ATOM 772 N N . LEU A 1 100 ? 6.512 7.098 -6.512 1 97.81 100 LEU A N 1
ATOM 773 C CA . LEU A 1 100 ? 7.242 5.859 -6.746 1 97.81 100 LEU A CA 1
ATOM 774 C C . LEU A 1 100 ? 8.75 6.082 -6.625 1 97.81 100 LEU A C 1
ATOM 776 O O . LEU A 1 100 ? 9.438 5.328 -5.93 1 97.81 100 LEU A O 1
ATOM 780 N N . PRO A 1 101 ? 9.344 7.176 -7.25 1 97.25 101 PRO A N 1
ATOM 781 C CA . PRO A 1 101 ? 10.797 7.367 -7.137 1 97.25 101 PRO A CA 1
ATOM 782 C C . PRO A 1 101 ? 11.258 7.531 -5.691 1 97.25 101 PRO A C 1
ATOM 784 O O . PRO A 1 101 ? 12.25 6.918 -5.285 1 97.25 101 PRO A O 1
ATOM 787 N N . MET A 1 102 ? 10.508 8.234 -4.93 1 96.69 102 MET A N 1
ATOM 788 C CA . MET A 1 102 ? 10.898 8.469 -3.541 1 96.69 102 MET A CA 1
ATOM 789 C C . MET A 1 102 ? 10.719 7.203 -2.707 1 96.69 102 MET A C 1
ATOM 791 O O . MET A 1 102 ? 11.555 6.895 -1.852 1 96.69 102 MET A O 1
ATOM 795 N N . ALA A 1 103 ? 9.664 6.496 -2.914 1 97.62 103 ALA A N 1
ATOM 796 C CA . ALA A 1 103 ? 9.461 5.223 -2.23 1 97.62 103 ALA A CA 1
ATOM 797 C C . ALA A 1 103 ? 10.617 4.266 -2.486 1 97.62 103 ALA A C 1
ATOM 799 O O . ALA A 1 103 ? 11.117 3.619 -1.562 1 97.62 103 ALA A O 1
ATOM 800 N N . THR A 1 104 ? 11.031 4.215 -3.742 1 97.12 104 THR A N 1
ATOM 801 C CA . THR A 1 104 ? 12.141 3.355 -4.141 1 97.12 104 THR A CA 1
ATOM 802 C C . THR A 1 104 ? 13.438 3.805 -3.479 1 97.12 104 THR A C 1
ATOM 804 O O . THR A 1 104 ? 14.195 2.98 -2.959 1 97.12 104 THR A O 1
ATOM 807 N N . MET A 1 105 ? 13.656 5.098 -3.479 1 96.38 105 MET A N 1
ATOM 808 C CA . MET A 1 105 ? 14.852 5.66 -2.855 1 96.38 105 MET A CA 1
ATOM 809 C C . MET A 1 105 ? 14.875 5.352 -1.362 1 96.38 105 MET A C 1
ATOM 811 O O . MET A 1 105 ? 15.906 4.926 -0.832 1 96.38 105 MET A O 1
ATOM 815 N N . ASN A 1 106 ? 13.727 5.535 -0.662 1 96.5 106 ASN A N 1
ATOM 816 C CA . ASN A 1 106 ? 13.648 5.266 0.77 1 96.5 106 ASN A CA 1
ATOM 817 C C . ASN A 1 106 ? 14 3.816 1.088 1 96.5 106 ASN A C 1
ATOM 819 O O . ASN A 1 106 ? 14.773 3.551 2.014 1 96.5 106 ASN A O 1
ATOM 823 N N . ARG A 1 107 ? 13.461 2.957 0.372 1 96.31 107 ARG A N 1
ATOM 824 C CA . ARG A 1 107 ? 13.742 1.539 0.583 1 96.31 107 ARG A CA 1
ATOM 825 C C . ARG A 1 107 ? 15.219 1.229 0.352 1 96.31 107 ARG A C 1
ATOM 827 O O . ARG A 1 107 ? 15.812 0.452 1.097 1 96.31 107 ARG A O 1
ATOM 834 N N . SER A 1 108 ? 15.766 1.813 -0.696 1 95.25 108 SER A N 1
ATOM 835 C CA . SER A 1 108 ? 17.172 1.586 -1.018 1 95.25 108 SER A CA 1
ATOM 836 C C . SER A 1 108 ? 18.078 2.094 0.096 1 95.25 108 SER A C 1
ATOM 838 O O . SER A 1 108 ? 19.125 1.497 0.372 1 95.25 108 SER A O 1
ATOM 840 N N . LEU A 1 109 ? 17.672 3.123 0.745 1 94.56 109 LEU A N 1
ATOM 841 C CA . LEU A 1 109 ? 18.5 3.787 1.742 1 94.56 109 LEU A CA 1
ATOM 842 C C . LEU A 1 109 ? 18.484 3.021 3.061 1 94.56 109 LEU A C 1
ATOM 844 O O . LEU A 1 109 ? 19.516 2.871 3.709 1 94.56 109 LEU A O 1
ATOM 848 N N . THR A 1 110 ? 17.312 2.57 3.529 1 95.12 110 THR A N 1
ATOM 849 C CA . THR A 1 110 ? 17.234 2.059 4.895 1 95.12 110 THR A CA 1
ATOM 850 C C . THR A 1 110 ? 16.469 0.74 4.93 1 95.12 110 THR A C 1
ATOM 852 O O . THR A 1 110 ? 16.391 0.089 5.973 1 95.12 110 THR A O 1
ATOM 855 N N . GLY A 1 111 ? 15.836 0.379 3.838 1 94.69 111 GLY A N 1
ATOM 856 C CA . GLY A 1 111 ? 15.023 -0.826 3.818 1 94.69 111 GLY A CA 1
ATOM 857 C C . GLY A 1 111 ? 13.586 -0.583 4.246 1 94.69 111 GLY A C 1
ATOM 858 O O . GLY A 1 111 ? 12.766 -1.504 4.238 1 94.69 111 GLY A O 1
ATOM 859 N N . VAL A 1 112 ? 13.234 0.679 4.555 1 96.75 112 VAL A N 1
ATOM 860 C CA . VAL A 1 112 ? 11.875 0.964 4.996 1 96.75 112 VAL A CA 1
ATOM 861 C C . VAL A 1 112 ? 10.906 0.825 3.822 1 96.75 112 VAL A C 1
ATOM 863 O O . VAL A 1 112 ? 11.195 1.277 2.713 1 96.75 112 VAL A O 1
ATOM 866 N N . GLU A 1 113 ? 9.828 0.202 4.062 1 97.75 113 GLU A N 1
ATOM 867 C CA . GLU A 1 113 ? 8.82 0.006 3.025 1 97.75 113 GLU A CA 1
ATOM 868 C C . GLU A 1 113 ? 7.863 1.195 2.951 1 97.75 113 GLU A C 1
ATOM 870 O O . GLU A 1 113 ? 7.543 1.806 3.973 1 97.75 113 GLU A O 1
ATOM 875 N N . THR A 1 114 ? 7.516 1.525 1.751 1 98.38 114 THR A N 1
ATOM 876 C CA . THR A 1 114 ? 6.391 2.438 1.566 1 98.38 114 THR A CA 1
ATOM 877 C C . THR A 1 114 ? 5.125 1.668 1.199 1 98.38 114 THR A C 1
ATOM 879 O O . THR A 1 114 ? 5.113 0.912 0.226 1 98.38 114 THR A O 1
ATOM 882 N N . VAL A 1 115 ? 4.152 1.875 1.982 1 98.75 115 VAL A N 1
ATOM 883 C CA . VAL A 1 115 ? 2.84 1.256 1.817 1 98.75 115 VAL A CA 1
ATOM 884 C C . VAL A 1 115 ? 1.836 2.297 1.324 1 98.75 115 VAL A C 1
ATOM 886 O O . VAL A 1 115 ? 1.663 3.346 1.948 1 98.75 115 VAL A O 1
ATOM 889 N N . PHE A 1 116 ? 1.187 1.921 0.219 1 98.88 116 PHE A N 1
ATOM 890 C CA . PHE A 1 116 ? 0.173 2.824 -0.312 1 98.88 116 PHE A CA 1
ATOM 891 C C . PHE A 1 116 ? -1.228 2.295 -0.024 1 98.88 116 PHE A C 1
ATOM 893 O O . PHE A 1 116 ? -1.496 1.105 -0.199 1 98.88 116 PHE A O 1
ATOM 900 N N . LEU A 1 117 ? -2.094 3.211 0.381 1 98.75 117 LEU A N 1
ATOM 901 C CA . LEU A 1 117 ? -3.514 2.92 0.56 1 98.75 117 LEU A CA 1
ATOM 902 C C . LEU A 1 117 ? -4.359 3.729 -0.416 1 98.75 117 LEU A C 1
ATOM 904 O O . LEU A 1 117 ? -4.078 4.902 -0.667 1 98.75 117 LEU A O 1
ATOM 908 N N . PRO A 1 118 ? -5.41 3.092 -0.927 1 98.25 118 PRO A N 1
ATOM 909 C CA . PRO A 1 118 ? -6.34 3.885 -1.734 1 98.25 118 PRO A CA 1
ATOM 910 C C . PRO A 1 118 ? -7.039 4.977 -0.926 1 98.25 118 PRO A C 1
ATOM 912 O O . PRO A 1 118 ? -7.496 4.723 0.192 1 98.25 118 PRO A O 1
ATOM 915 N N . GLY A 1 119 ? -7.09 6.098 -1.564 1 97 119 GLY A N 1
ATOM 916 C CA . GLY A 1 119 ? -7.832 7.168 -0.918 1 97 119 GLY A CA 1
ATOM 917 C C . GLY A 1 119 ? -9.312 6.859 -0.763 1 97 119 GLY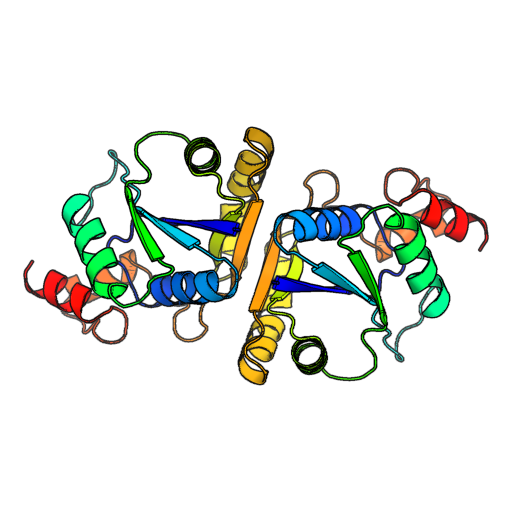 A C 1
ATOM 918 O O . GLY A 1 119 ? -9.852 6.02 -1.481 1 97 119 GLY A O 1
ATOM 919 N N . GLU A 1 120 ? -9.922 7.523 0.2 1 96.19 120 GLU A N 1
ATOM 920 C CA . GLU A 1 120 ? -11.367 7.41 0.363 1 96.19 120 GLU A CA 1
ATOM 921 C C . GLU A 1 120 ? -12.102 7.98 -0.845 1 96.19 120 GLU A C 1
ATOM 923 O O . GLU A 1 120 ? -11.93 9.148 -1.188 1 96.19 120 GLU A O 1
ATOM 928 N N . PRO A 1 121 ? -12.969 7.18 -1.424 1 95.31 121 PRO A N 1
ATOM 929 C CA . PRO A 1 121 ? -13.602 7.586 -2.682 1 95.31 121 PRO A CA 1
ATOM 930 C C . PRO A 1 121 ? -14.32 8.93 -2.572 1 95.31 121 PRO A C 1
ATOM 932 O O . PRO A 1 121 ? -14.234 9.758 -3.482 1 95.31 121 PRO A O 1
ATOM 935 N N . SER A 1 122 ? -14.992 9.18 -1.515 1 96.12 122 SER A N 1
ATOM 936 C CA . SER A 1 122 ? -15.781 10.398 -1.342 1 96.12 122 SER A CA 1
ATOM 937 C C . SER A 1 122 ? -14.891 11.602 -1.053 1 96.12 122 SER A C 1
ATOM 939 O O . SER A 1 122 ? -15.359 12.734 -1.026 1 96.12 122 SER A O 1
ATOM 941 N N . LEU A 1 123 ? -13.547 11.391 -0.963 1 97.38 123 LEU A N 1
ATOM 942 C CA . LEU A 1 123 ? -12.648 12.453 -0.533 1 97.38 123 LEU A CA 1
ATOM 943 C C . LEU A 1 123 ? -11.492 12.625 -1.516 1 97.38 123 LEU A C 1
ATOM 945 O O . LEU A 1 123 ? -10.516 13.32 -1.22 1 97.38 123 LEU A O 1
ATOM 949 N N . LEU A 1 124 ? -11.602 11.984 -2.648 1 96.12 124 LEU A N 1
ATOM 950 C CA . LEU A 1 124 ? -10.5 11.992 -3.607 1 96.12 124 LEU A CA 1
ATOM 951 C C . LEU A 1 124 ? -10.266 13.398 -4.156 1 96.12 124 LEU A C 1
ATOM 953 O O . LEU A 1 124 ? -9.172 13.703 -4.629 1 96.12 124 LEU A O 1
ATOM 957 N N . HIS A 1 125 ? -11.266 14.25 -4.094 1 95.19 125 HIS A N 1
ATOM 958 C CA . HIS A 1 125 ? -11.164 15.602 -4.637 1 95.19 125 HIS A CA 1
ATOM 959 C C . HIS A 1 125 ? -10.617 16.578 -3.6 1 95.19 125 HIS A C 1
ATOM 961 O O . HIS A 1 125 ? -10.336 17.734 -3.914 1 95.19 125 HIS A O 1
ATOM 967 N N . VAL A 1 126 ? -10.461 16.125 -2.424 1 97.06 126 VAL A N 1
ATOM 968 C CA . VAL A 1 126 ? -10.07 17 -1.325 1 97.06 126 VAL A CA 1
ATOM 969 C C . VAL A 1 126 ? -8.547 17.078 -1.245 1 97.06 126 VAL A C 1
ATOM 971 O O . VAL A 1 126 ? -7.855 16.062 -1.368 1 97.06 126 VAL A O 1
ATOM 974 N N . SER A 1 127 ? -8.023 18.219 -1.139 1 96.69 127 SER A N 1
ATOM 975 C CA . SER A 1 127 ? -6.617 18.5 -0.849 1 96.69 127 SER A CA 1
ATOM 976 C C . SER A 1 127 ? -6.473 19.719 0.069 1 96.69 127 SER A C 1
ATOM 978 O O . SER A 1 127 ? -7.391 20.531 0.18 1 96.69 127 SER A O 1
ATOM 980 N N . SER A 1 128 ? -5.344 19.75 0.704 1 96.75 128 SER A N 1
ATOM 981 C CA . SER A 1 128 ? -5.117 20.891 1.58 1 96.75 128 SER A CA 1
ATOM 982 C C . SER A 1 128 ? -5.188 22.203 0.806 1 96.75 128 SER A C 1
ATOM 984 O O . SER A 1 128 ? -5.77 23.172 1.283 1 96.75 128 SER A O 1
ATOM 986 N N . SER A 1 129 ? -4.59 22.234 -0.393 1 95.12 129 SER A N 1
ATOM 987 C CA . SER A 1 129 ? -4.582 23.453 -1.207 1 95.12 129 SER A CA 1
ATOM 988 C C . SER A 1 129 ? -5.996 23.875 -1.585 1 95.12 129 SER A C 1
ATOM 990 O O . SER A 1 129 ? -6.34 25.047 -1.503 1 95.12 129 SER A O 1
ATOM 992 N N . LEU A 1 130 ? -6.844 22.922 -1.94 1 95.94 130 LEU A N 1
ATOM 993 C CA . LEU A 1 130 ? -8.211 23.219 -2.332 1 95.94 130 LEU A CA 1
ATOM 994 C C . LEU A 1 130 ? -9.031 23.703 -1.134 1 95.94 130 LEU A C 1
ATOM 996 O O . LEU A 1 130 ? -9.828 24.625 -1.251 1 95.94 130 LEU A O 1
ATOM 1000 N N . VAL A 1 131 ? -8.875 23.031 0.001 1 97.44 131 VAL A N 1
ATOM 1001 C CA . VAL A 1 131 ? -9.562 23.453 1.223 1 97.44 131 VAL A CA 1
ATOM 1002 C C . VAL A 1 131 ? -9.242 24.906 1.532 1 97.44 131 VAL A C 1
ATOM 1004 O O . VAL A 1 131 ? -10.141 25.703 1.798 1 97.44 131 VAL A O 1
ATOM 1007 N N . MET A 1 132 ? -8.016 25.266 1.384 1 95.12 132 MET A N 1
ATOM 1008 C CA . MET A 1 132 ? -7.574 26.625 1.687 1 95.12 132 MET A CA 1
ATOM 1009 C C . MET A 1 132 ? -8.148 27.625 0.682 1 95.12 132 MET A C 1
ATOM 1011 O O . MET A 1 132 ? -8.57 28.719 1.058 1 95.12 132 MET A O 1
ATOM 1015 N N . GLU A 1 133 ? -8.094 27.25 -0.544 1 95.75 133 GLU A N 1
ATOM 1016 C CA . GLU A 1 133 ? -8.633 28.109 -1.589 1 95.75 133 GLU A CA 1
ATOM 1017 C C . GLU A 1 133 ? -10.125 28.375 -1.377 1 95.75 133 GLU A C 1
ATOM 1019 O O . GLU A 1 133 ? -10.57 29.516 -1.433 1 95.75 133 GLU A O 1
ATOM 1024 N N . VAL A 1 134 ? -10.844 27.344 -1.139 1 96.62 134 VAL A N 1
ATOM 1025 C CA . VAL A 1 134 ? -12.289 27.438 -0.93 1 96.62 134 VAL A CA 1
ATOM 1026 C C . VAL A 1 134 ? -12.57 28.281 0.314 1 96.62 134 VAL A C 1
ATOM 1028 O O . VAL A 1 134 ? -13.43 29.156 0.291 1 96.62 134 VAL A O 1
ATOM 1031 N N . ALA A 1 135 ? -11.891 28.047 1.347 1 95 135 ALA A N 1
ATOM 1032 C CA . ALA A 1 135 ? -12.062 28.812 2.588 1 95 135 ALA A CA 1
ATOM 1033 C C . ALA A 1 135 ? -11.75 30.281 2.379 1 95 135 ALA A C 1
ATOM 1035 O O . ALA A 1 135 ? -12.477 31.156 2.865 1 95 135 ALA A O 1
ATOM 1036 N N . ALA A 1 136 ? -10.719 30.547 1.678 1 93.5 136 ALA A N 1
ATOM 1037 C CA . ALA A 1 136 ? -10.281 31.922 1.428 1 93.5 136 ALA A CA 1
ATOM 1038 C C . ALA A 1 136 ? -11.336 32.688 0.643 1 93.5 136 ALA A C 1
ATOM 1040 O O . ALA A 1 136 ? -11.461 33.906 0.798 1 93.5 136 ALA A O 1
ATOM 1041 N N . LEU A 1 137 ? -12.031 32 -0.152 1 95.69 137 LEU A N 1
ATOM 1042 C CA . LEU A 1 137 ? -13.039 32.625 -0.999 1 95.69 137 LEU A CA 1
ATOM 1043 C C . LEU A 1 137 ? -14.398 32.656 -0.312 1 95.69 137 LEU A C 1
ATOM 1045 O O . LEU A 1 137 ? -15.406 33.031 -0.92 1 95.69 137 LEU A O 1
ATOM 1049 N N . GLY A 1 138 ? -14.406 32.188 0.887 1 94.06 138 GLY A N 1
ATOM 1050 C CA . GLY A 1 138 ? -15.617 32.219 1.69 1 94.06 138 GLY A CA 1
ATOM 1051 C C . GLY A 1 138 ? -16.5 31.016 1.511 1 94.06 138 GLY A C 1
ATOM 1052 O O . GLY A 1 138 ? -17.656 31 1.951 1 94.06 138 GLY A O 1
ATOM 1053 N N . GLY A 1 139 ? -15.938 30.031 0.85 1 96.06 139 GLY A N 1
ATOM 1054 C CA . GLY A 1 139 ? -16.688 28.781 0.67 1 96.06 139 GLY A CA 1
ATOM 1055 C C . GLY A 1 139 ? -16.766 27.953 1.933 1 96.06 139 GLY A C 1
ATOM 1056 O O . GLY A 1 139 ? -15.93 28.094 2.83 1 96.06 139 GLY A O 1
ATOM 1057 N N . ASP A 1 140 ? -17.766 27.109 1.992 1 97.12 140 ASP A N 1
ATOM 1058 C CA . ASP A 1 140 ? -17.984 26.203 3.123 1 97.12 140 ASP A CA 1
ATOM 1059 C C . ASP A 1 140 ? -17.094 24.953 3.004 1 97.12 140 ASP A C 1
ATOM 1061 O O . ASP A 1 140 ? -17.281 24.156 2.094 1 97.12 140 ASP A O 1
ATOM 1065 N N . VAL A 1 141 ? -16.172 24.734 3.99 1 97.94 141 VAL A N 1
ATOM 1066 C CA . VAL A 1 141 ? -15.258 23.609 3.932 1 97.94 141 VAL A CA 1
ATOM 1067 C C . VAL A 1 141 ? -15.57 22.625 5.062 1 97.94 141 VAL A C 1
ATOM 1069 O O . VAL A 1 141 ? -14.773 21.734 5.352 1 97.94 141 VAL A O 1
ATOM 1072 N N . THR A 1 142 ? -16.734 22.672 5.695 1 97.81 142 THR A N 1
ATOM 1073 C CA . THR A 1 142 ? -17.125 21.922 6.879 1 97.81 142 THR A CA 1
ATOM 1074 C C . THR A 1 142 ? -17.078 20.422 6.605 1 97.81 142 THR A C 1
ATOM 1076 O O . THR A 1 142 ? -16.734 19.625 7.484 1 97.81 142 THR A O 1
ATOM 1079 N N . SER A 1 143 ? -17.391 20.047 5.43 1 97.62 143 SER A N 1
ATOM 1080 C CA . SER A 1 143 ? -17.516 18.625 5.098 1 97.62 143 SER A CA 1
ATOM 1081 C C . SER A 1 143 ? -16.156 18.031 4.742 1 97.62 143 SER A C 1
ATOM 1083 O O . SER A 1 143 ? -16.031 16.828 4.543 1 97.62 143 SER A O 1
ATOM 1085 N N . PHE A 1 144 ? -15.078 18.875 4.773 1 98.31 144 PHE A N 1
ATOM 1086 C CA . PHE A 1 144 ? -13.812 18.406 4.227 1 98.31 144 PHE A CA 1
ATOM 1087 C C . PHE A 1 144 ? -12.727 18.375 5.301 1 98.31 144 PHE A C 1
ATOM 1089 O O . PHE A 1 144 ? -11.656 17.812 5.094 1 98.31 144 PHE A O 1
ATOM 1096 N N . VAL A 1 145 ? -13.023 19 6.473 1 98.69 145 VAL A N 1
ATOM 1097 C CA . VAL A 1 145 ? -12.008 19.078 7.516 1 98.69 145 VAL A CA 1
ATOM 1098 C C . VAL A 1 145 ? -12.617 18.672 8.859 1 98.69 145 VAL A C 1
ATOM 1100 O O . VAL A 1 145 ? -13.836 18.781 9.047 1 98.69 145 VAL A O 1
ATOM 1103 N N . PRO A 1 146 ? -11.773 18.156 9.758 1 98.56 146 PRO A N 1
ATOM 1104 C CA . PRO A 1 146 ? -12.273 17.922 11.109 1 98.56 146 PRO A CA 1
ATOM 1105 C C . PRO A 1 146 ? -12.688 19.219 11.812 1 98.56 146 PRO A C 1
ATOM 1107 O O . PRO A 1 146 ? -12.195 20.297 11.469 1 98.56 146 PRO A O 1
ATOM 1110 N N . PRO A 1 147 ? -13.602 19 12.805 1 98.19 147 PRO A N 1
ATOM 1111 C CA . PRO A 1 147 ? -14.094 20.188 13.5 1 98.19 147 PRO A CA 1
ATOM 1112 C C . PRO A 1 147 ? -12.969 21.016 14.133 1 98.19 147 PRO A C 1
ATOM 1114 O O . PRO A 1 147 ? -13.055 22.234 14.211 1 98.19 147 PRO A O 1
ATOM 1117 N N . GLU A 1 148 ? -11.953 20.391 14.633 1 98.19 148 GLU A N 1
ATOM 1118 C CA . GLU A 1 148 ? -10.805 21.062 15.234 1 98.19 148 GLU A CA 1
ATOM 1119 C C . GLU A 1 148 ? -10.117 21.984 14.227 1 98.19 148 GLU A C 1
ATOM 1121 O O . GLU A 1 148 ? -9.734 23.109 14.555 1 98.19 148 GLU A O 1
ATOM 1126 N N . VAL A 1 149 ? -9.992 21.5 13.023 1 98 149 VAL A N 1
ATOM 1127 C CA . VAL A 1 149 ? -9.344 22.266 11.961 1 98 149 VAL A CA 1
ATOM 1128 C C . VAL A 1 149 ? -10.258 23.406 11.516 1 98 149 VAL A C 1
ATOM 1130 O O . VAL A 1 149 ? -9.789 24.516 11.25 1 98 149 VAL A O 1
ATOM 1133 N N . LEU A 1 150 ? -11.547 23.094 11.414 1 97.75 150 LEU A N 1
ATOM 1134 C CA . LEU A 1 150 ? -12.508 24.125 11.047 1 97.75 150 LEU A CA 1
ATOM 1135 C C . LEU A 1 150 ? -12.422 25.312 12 1 97.75 150 LEU A C 1
ATOM 1137 O O . LEU A 1 150 ? -12.375 26.469 11.555 1 97.75 150 LEU A O 1
ATOM 1141 N N . ARG A 1 151 ? -12.406 25.016 13.258 1 97.38 151 ARG A N 1
ATOM 1142 C CA . ARG A 1 151 ? -12.297 26.047 14.273 1 97.38 151 ARG A CA 1
ATOM 1143 C C . ARG A 1 151 ? -11.031 26.891 14.07 1 97.38 151 ARG A C 1
ATOM 1145 O O . ARG A 1 151 ? -11.07 28.109 14.172 1 97.38 151 ARG A O 1
ATOM 1152 N N . ALA A 1 152 ? -9.945 26.234 13.805 1 96.31 152 ALA A N 1
ATOM 1153 C CA . ALA A 1 152 ? -8.672 26.906 13.602 1 96.31 152 ALA A CA 1
ATOM 1154 C C . ALA A 1 152 ? -8.727 27.828 12.375 1 96.31 152 ALA A C 1
ATOM 1156 O O . ALA A 1 152 ? -8.156 28.922 12.391 1 96.31 152 ALA A O 1
ATOM 1157 N N . LEU A 1 153 ? -9.406 27.359 11.297 1 94.81 153 LEU A N 1
ATOM 1158 C CA . LEU A 1 153 ? -9.523 28.141 10.07 1 94.81 153 LEU A CA 1
ATOM 1159 C C . LEU A 1 153 ? -10.367 29.391 10.297 1 94.81 153 LEU A C 1
ATOM 1161 O O . LEU A 1 153 ? -10.117 30.438 9.695 1 94.81 153 LEU A O 1
ATOM 1165 N N . GLU A 1 154 ? -11.359 29.266 11.141 1 91.88 154 GLU A N 1
ATOM 1166 C CA . GLU A 1 154 ? -12.25 30.391 11.438 1 91.88 154 GLU A CA 1
ATOM 1167 C C . GLU A 1 154 ? -11.57 31.422 12.336 1 91.88 154 GLU A C 1
ATOM 1169 O O . GLU A 1 154 ? -11.906 32.594 12.289 1 91.88 154 GLU A O 1
ATOM 1174 N N . ASP A 1 155 ? -10.688 30.938 13.133 1 87.88 155 ASP A N 1
ATOM 1175 C CA . ASP A 1 155 ? -9.977 31.812 14.055 1 87.88 155 ASP A CA 1
ATOM 1176 C C . ASP A 1 155 ? -8.898 32.625 13.328 1 87.88 155 ASP A C 1
ATOM 1178 O O . ASP A 1 155 ? -8.398 33.625 13.852 1 87.88 155 ASP A O 1
ATOM 1182 N N . GLU A 1 156 ? -8.445 32.156 12.203 1 75.69 156 GLU A N 1
ATOM 1183 C CA . GLU A 1 156 ? -7.453 32.906 11.43 1 75.69 156 GLU A CA 1
ATOM 1184 C C . GLU A 1 156 ? -8.102 34.062 10.68 1 75.69 156 GLU A C 1
ATOM 1186 O O . GLU A 1 156 ? -7.512 35.156 10.578 1 75.69 156 GLU A O 1
ATOM 1191 N N . MET B 1 1 ? -1.706 -10.953 16.328 1 89.19 1 MET B N 1
ATOM 1192 C CA . MET B 1 1 ? -1.134 -11.445 15.07 1 89.19 1 MET B CA 1
ATOM 1193 C C . MET B 1 1 ? -1.809 -10.789 13.875 1 89.19 1 MET B C 1
ATOM 1195 O O . MET B 1 1 ? -3.037 -10.727 13.805 1 89.19 1 MET B O 1
ATOM 1199 N N . ARG B 1 2 ? -1.07 -10.172 12.891 1 95 2 ARG B N 1
ATOM 1200 C CA . ARG B 1 2 ? -1.605 -9.555 11.68 1 95 2 ARG B CA 1
ATOM 1201 C C . ARG B 1 2 ? -1.312 -10.406 10.453 1 95 2 ARG B C 1
ATOM 1203 O O . ARG B 1 2 ? -0.15 -10.641 10.117 1 95 2 ARG B O 1
ATOM 1210 N N . ARG B 1 3 ? -2.391 -10.875 9.82 1 97.88 3 ARG B N 1
ATOM 1211 C CA . ARG B 1 3 ? -2.326 -11.727 8.641 1 97.88 3 ARG B CA 1
ATOM 1212 C C . ARG B 1 3 ? -2.672 -10.945 7.379 1 97.88 3 ARG B C 1
ATOM 1214 O O . ARG B 1 3 ? -3.6 -10.133 7.379 1 97.88 3 ARG B O 1
ATOM 1221 N N . ALA B 1 4 ? -1.896 -11.164 6.367 1 98.62 4 ALA B N 1
ATOM 1222 C CA . ALA B 1 4 ? -2.186 -10.578 5.059 1 98.62 4 ALA B CA 1
ATOM 1223 C C . ALA B 1 4 ? -2.299 -11.656 3.988 1 98.62 4 ALA B C 1
ATOM 1225 O O . ALA B 1 4 ? -1.824 -12.781 4.176 1 98.62 4 ALA B O 1
ATOM 1226 N N . ILE B 1 5 ? -2.969 -11.305 2.92 1 98.62 5 ILE B N 1
ATOM 1227 C CA . ILE B 1 5 ? -3.135 -12.203 1.781 1 98.62 5 ILE B CA 1
ATOM 1228 C C . ILE B 1 5 ? -2.473 -11.594 0.546 1 98.62 5 ILE B C 1
ATOM 1230 O O . ILE B 1 5 ? -2.676 -10.422 0.239 1 98.62 5 ILE B O 1
ATOM 1234 N N . CYS B 1 6 ? -1.667 -12.352 -0.096 1 98.75 6 CYS B N 1
ATOM 1235 C CA . CYS B 1 6 ? -1.168 -12.047 -1.432 1 98.75 6 CYS B CA 1
ATOM 1236 C C . CYS B 1 6 ? -1.847 -12.914 -2.482 1 98.75 6 CYS B C 1
ATOM 1238 O O . CYS B 1 6 ? -1.441 -14.055 -2.705 1 98.75 6 CYS B O 1
ATOM 1240 N N . PRO B 1 7 ? -2.789 -12.32 -3.156 1 98.19 7 PRO B N 1
ATOM 1241 C CA . PRO B 1 7 ? -3.498 -13.125 -4.156 1 98.19 7 PRO B CA 1
ATOM 1242 C C . PRO B 1 7 ? -2.83 -13.078 -5.531 1 98.19 7 PRO B C 1
ATOM 1244 O O . PRO B 1 7 ? -2.186 -12.086 -5.875 1 98.19 7 PRO B O 1
ATOM 1247 N N . GLY B 1 8 ? -2.973 -14.148 -6.27 1 96.44 8 GLY B N 1
ATOM 1248 C CA . GLY B 1 8 ? -2.482 -14.203 -7.637 1 96.44 8 GLY B CA 1
ATOM 1249 C C . GLY B 1 8 ? -2.662 -15.562 -8.281 1 96.44 8 GLY B C 1
ATOM 1250 O O . GLY B 1 8 ? -2.879 -16.562 -7.59 1 96.44 8 GLY B O 1
ATOM 1251 N N . SER B 1 9 ? -2.648 -15.531 -9.617 1 96.12 9 SER B N 1
ATOM 1252 C CA . SER B 1 9 ? -2.682 -16.812 -10.312 1 96.12 9 SER B CA 1
ATOM 1253 C C . SER B 1 9 ? -1.323 -17.5 -10.273 1 96.12 9 SER B C 1
ATOM 1255 O O . SER B 1 9 ? -1.246 -18.734 -10.281 1 96.12 9 SER B O 1
ATOM 1257 N N . PHE B 1 10 ? -0.235 -16.719 -10.359 1 97.88 10 PHE B N 1
ATOM 1258 C CA . PHE B 1 10 ? 1.138 -17.203 -10.281 1 97.88 10 PHE B CA 1
ATOM 1259 C C . PHE B 1 10 ? 1.397 -18.266 -11.352 1 97.88 10 PHE B C 1
ATOM 1261 O O . PHE B 1 10 ? 1.916 -19.344 -11.047 1 97.88 10 PHE B O 1
ATOM 1268 N N . ASP B 1 11 ? 1.099 -17.859 -12.625 1 97.12 11 ASP B N 1
ATOM 1269 C CA . ASP B 1 11 ? 1.151 -18.797 -13.742 1 97.12 11 ASP B CA 1
ATOM 1270 C C . ASP B 1 11 ? 1.993 -18.234 -14.891 1 97.12 11 ASP B C 1
ATOM 1272 O O . ASP B 1 11 ? 1.48 -18 -15.984 1 97.12 11 ASP B O 1
ATOM 1276 N N . PRO B 1 12 ? 3.213 -18.172 -14.719 1 97.5 12 PRO B N 1
ATOM 1277 C CA . PRO B 1 12 ? 3.936 -18.734 -13.57 1 97.5 12 PRO B CA 1
ATOM 1278 C C . PRO B 1 12 ? 4.289 -17.672 -12.523 1 97.5 12 PRO B C 1
ATOM 1280 O O . PRO B 1 12 ? 4.207 -16.484 -12.797 1 97.5 12 PRO B O 1
ATOM 1283 N N . LEU B 1 13 ? 4.688 -18.156 -11.352 1 98.56 13 LEU B N 1
ATOM 1284 C CA . LEU B 1 13 ? 5.355 -17.328 -10.359 1 98.56 13 LEU B CA 1
ATOM 1285 C C . LEU B 1 13 ? 6.656 -16.75 -10.914 1 98.56 13 LEU B C 1
ATOM 1287 O O . LEU B 1 13 ? 7.449 -17.484 -11.516 1 98.56 13 LEU B O 1
ATOM 1291 N N . HIS B 1 14 ? 6.855 -15.469 -10.852 1 98.62 14 HIS B N 1
ATOM 1292 C CA . HIS B 1 14 ? 8.117 -14.859 -11.273 1 98.62 14 HIS B CA 1
ATOM 1293 C C . HIS B 1 14 ? 8.734 -14.039 -10.148 1 98.62 14 HIS B C 1
ATOM 1295 O O . HIS B 1 14 ? 8.156 -13.922 -9.07 1 98.62 14 HIS B O 1
ATOM 1301 N N . LEU B 1 15 ? 9.891 -13.492 -10.367 1 98.75 15 LEU B N 1
ATOM 1302 C CA . LEU B 1 15 ? 10.672 -12.883 -9.297 1 98.75 15 LEU B CA 1
ATOM 1303 C C . LEU B 1 15 ? 10.023 -11.594 -8.812 1 98.75 15 LEU B C 1
ATOM 1305 O O . LEU B 1 15 ? 10.211 -11.188 -7.664 1 98.75 15 LEU B O 1
ATOM 1309 N N . GLY B 1 16 ? 9.234 -10.953 -9.68 1 98.38 16 GLY B N 1
ATOM 1310 C CA . GLY B 1 16 ? 8.453 -9.805 -9.234 1 98.38 16 GLY B CA 1
ATOM 1311 C C . GLY B 1 16 ? 7.438 -10.156 -8.164 1 98.38 16 GLY B C 1
ATOM 1312 O O . GLY B 1 16 ? 7.301 -9.438 -7.172 1 98.38 16 GLY B O 1
ATOM 1313 N N . HIS B 1 17 ? 6.703 -11.273 -8.391 1 98.69 17 HIS B N 1
ATOM 1314 C CA . HIS B 1 17 ? 5.789 -11.773 -7.375 1 98.69 17 HIS B CA 1
ATOM 1315 C C . HIS B 1 17 ? 6.523 -12.062 -6.07 1 98.69 17 HIS B C 1
ATOM 1317 O O . HIS B 1 17 ? 6.07 -11.672 -4.992 1 98.69 17 HIS B O 1
ATOM 1323 N N . CYS B 1 18 ? 7.602 -12.75 -6.18 1 98.75 18 CYS B N 1
ATOM 1324 C CA . CYS B 1 18 ? 8.375 -13.172 -5.02 1 98.75 18 CYS B CA 1
ATOM 1325 C C . CYS B 1 18 ? 8.812 -11.961 -4.195 1 98.75 18 CYS B C 1
ATOM 1327 O O . CYS B 1 18 ? 8.758 -11.992 -2.965 1 98.75 18 CYS B O 1
ATOM 1329 N N . ALA B 1 19 ? 9.258 -10.953 -4.906 1 98.31 19 ALA B N 1
ATOM 1330 C CA . ALA B 1 19 ? 9.719 -9.742 -4.23 1 98.31 19 ALA B CA 1
ATOM 1331 C C . ALA B 1 19 ? 8.609 -9.141 -3.371 1 98.31 19 ALA B C 1
ATOM 1333 O O . ALA B 1 19 ? 8.836 -8.773 -2.217 1 98.31 19 ALA B O 1
ATOM 1334 N N . VAL B 1 20 ? 7.391 -9.102 -3.869 1 98.5 20 VAL B N 1
ATOM 1335 C CA . VAL B 1 20 ? 6.254 -8.516 -3.164 1 98.5 20 VAL B CA 1
ATOM 1336 C C . VAL B 1 20 ? 5.898 -9.375 -1.954 1 98.5 20 VAL B C 1
ATOM 1338 O O . VAL B 1 20 ? 5.688 -8.852 -0.856 1 98.5 20 VAL B O 1
ATOM 1341 N N . ILE B 1 21 ? 5.875 -10.648 -2.121 1 98.81 21 ILE B N 1
ATOM 1342 C CA . ILE B 1 21 ? 5.504 -11.578 -1.058 1 98.81 21 ILE B CA 1
ATOM 1343 C C . ILE B 1 21 ? 6.523 -11.492 0.079 1 98.81 21 ILE B C 1
ATOM 1345 O O . ILE B 1 21 ? 6.145 -11.414 1.251 1 98.81 21 ILE B O 1
ATOM 1349 N N . ARG B 1 22 ? 7.789 -11.469 -0.254 1 98.38 22 ARG B N 1
ATOM 1350 C CA . ARG B 1 22 ? 8.828 -11.383 0.765 1 98.38 22 ARG B CA 1
ATOM 1351 C C . ARG B 1 22 ? 8.734 -10.062 1.532 1 98.38 22 ARG B C 1
ATOM 1353 O O . ARG B 1 22 ? 8.898 -10.039 2.754 1 98.38 22 ARG B O 1
ATOM 1360 N N . ARG B 1 23 ? 8.5 -9.047 0.832 1 98 23 ARG B N 1
ATOM 1361 C CA . ARG B 1 23 ? 8.383 -7.742 1.479 1 98 23 ARG B CA 1
ATOM 1362 C C . ARG B 1 23 ? 7.137 -7.676 2.354 1 98 23 ARG B C 1
ATOM 1364 O O . ARG B 1 23 ? 7.137 -7.012 3.395 1 98 23 ARG B O 1
ATOM 1371 N N . ALA B 1 24 ? 6.062 -8.344 1.948 1 98.5 24 ALA B N 1
ATOM 1372 C CA . ALA B 1 24 ? 4.863 -8.438 2.777 1 98.5 24 ALA B CA 1
ATOM 1373 C C . ALA B 1 24 ? 5.172 -9.094 4.117 1 98.5 24 ALA B C 1
ATOM 1375 O O . ALA B 1 24 ? 4.598 -8.727 5.145 1 98.5 24 ALA B O 1
ATOM 1376 N N . THR B 1 25 ? 6.109 -10.039 4.152 1 97.94 25 THR B N 1
ATOM 1377 C CA . THR B 1 25 ? 6.441 -10.75 5.379 1 97.94 25 THR B CA 1
ATOM 1378 C C . THR B 1 25 ? 7.16 -9.828 6.363 1 97.94 25 THR B C 1
ATOM 1380 O O . THR B 1 25 ? 7.254 -10.133 7.555 1 97.94 25 THR B O 1
ATOM 1383 N N . LEU B 1 26 ? 7.68 -8.695 5.91 1 95.75 26 LEU B N 1
ATOM 1384 C CA . LEU B 1 26 ? 8.305 -7.703 6.777 1 95.75 26 LEU B CA 1
ATOM 1385 C C . LEU B 1 26 ? 7.254 -6.828 7.449 1 95.75 26 LEU B C 1
ATOM 1387 O O . LEU B 1 26 ? 7.543 -6.156 8.445 1 95.75 26 LEU B O 1
ATOM 1391 N N . LEU B 1 27 ? 6.062 -6.902 6.938 1 97.5 27 LEU B N 1
ATOM 1392 C CA . LEU B 1 27 ? 5.004 -6 7.387 1 97.5 27 LEU B CA 1
ATOM 1393 C C . LEU B 1 27 ? 3.975 -6.746 8.227 1 97.5 27 LEU B C 1
ATOM 1395 O O . LEU B 1 27 ? 3.307 -6.145 9.07 1 97.5 27 LEU B O 1
ATOM 1399 N N . PHE B 1 28 ? 3.852 -8.023 7.988 1 97.69 28 PHE B N 1
ATOM 1400 C CA . PHE B 1 28 ? 2.797 -8.805 8.625 1 97.69 28 PHE B CA 1
ATOM 1401 C C . PHE B 1 28 ? 3.365 -10.07 9.242 1 97.69 28 PHE B C 1
ATOM 1403 O O . PHE B 1 28 ? 4.406 -10.57 8.805 1 97.69 28 PHE B O 1
ATOM 1410 N N . ASP B 1 29 ? 2.641 -10.625 10.234 1 97.56 29 ASP B N 1
ATOM 1411 C CA . ASP B 1 29 ? 3.104 -11.805 10.953 1 97.56 29 ASP B CA 1
ATOM 1412 C C . ASP B 1 29 ? 2.98 -13.055 10.094 1 97.56 29 ASP B C 1
ATOM 1414 O O . ASP B 1 29 ? 3.824 -13.953 10.164 1 97.56 29 ASP B O 1
ATOM 1418 N N . GLU B 1 30 ? 1.943 -13.109 9.344 1 98.38 30 GLU B N 1
ATOM 1419 C CA . GLU B 1 30 ? 1.666 -14.211 8.438 1 98.38 30 GLU B CA 1
ATOM 1420 C C . GLU B 1 30 ? 1.188 -13.711 7.078 1 98.38 30 GLU B C 1
ATOM 1422 O O . GLU B 1 30 ? 0.363 -12.797 7.008 1 98.38 30 GLU B O 1
ATOM 1427 N N . VAL B 1 31 ? 1.763 -14.273 6.074 1 98.75 31 VAL B N 1
ATOM 1428 C CA . VAL B 1 31 ? 1.387 -13.922 4.707 1 98.75 31 VAL B CA 1
ATOM 1429 C C . VAL B 1 31 ? 0.841 -15.156 3.992 1 98.75 31 VAL B C 1
ATOM 1431 O O . VAL B 1 31 ? 1.573 -16.125 3.762 1 98.75 31 VAL B O 1
ATOM 1434 N N . VAL B 1 32 ? -0.42 -15.117 3.658 1 98.75 32 VAL B N 1
ATOM 1435 C CA . VAL B 1 32 ? -1.055 -16.188 2.893 1 98.75 32 VAL B CA 1
ATOM 1436 C C . VAL B 1 32 ? -0.949 -15.883 1.4 1 98.75 32 VAL B C 1
ATOM 1438 O O . VAL B 1 32 ? -1.492 -14.883 0.922 1 98.75 32 VAL B O 1
ATOM 1441 N N . VAL B 1 33 ? -0.221 -16.703 0.744 1 98.88 33 VAL B N 1
ATOM 1442 C CA . VAL B 1 33 ? -0.236 -16.656 -0.714 1 98.88 33 VAL B CA 1
ATOM 1443 C C . VAL B 1 33 ? -1.416 -17.469 -1.249 1 98.88 33 VAL B C 1
ATOM 1445 O O . VAL B 1 33 ? -1.406 -18.688 -1.198 1 98.88 33 VAL B O 1
ATOM 1448 N N . ALA B 1 34 ? -2.4 -16.75 -1.722 1 98.5 34 ALA B N 1
ATOM 1449 C CA . ALA B 1 34 ? -3.637 -17.375 -2.191 1 98.5 34 ALA B CA 1
ATOM 1450 C C . ALA B 1 34 ? -3.625 -17.547 -3.709 1 98.5 34 ALA B C 1
ATOM 1452 O O . ALA B 1 34 ? -3.76 -16.562 -4.449 1 98.5 34 ALA B O 1
ATOM 1453 N N . VAL B 1 35 ? -3.547 -18.734 -4.156 1 98 35 VAL B N 1
ATOM 1454 C CA . VAL B 1 35 ? -3.426 -19.047 -5.578 1 98 35 VAL B CA 1
ATOM 1455 C C . VAL B 1 35 ? -4.812 -19.141 -6.207 1 98 35 VAL B C 1
ATOM 1457 O O . VAL B 1 35 ? -5.613 -20 -5.84 1 98 35 VAL B O 1
ATOM 1460 N N . SER B 1 36 ? -5.02 -18.203 -7.105 1 95.56 36 SER B N 1
ATOM 1461 C CA . SER B 1 36 ? -6.34 -18.125 -7.723 1 95.56 36 SER B CA 1
ATOM 1462 C C . SER B 1 36 ? -6.395 -18.922 -9.023 1 95.56 36 SER B C 1
ATOM 1464 O O . SER B 1 36 ? -5.375 -19.094 -9.695 1 95.56 36 SER B O 1
ATOM 1466 N N . THR B 1 37 ? -7.57 -19.406 -9.266 1 92 37 THR B N 1
ATOM 1467 C CA . THR B 1 37 ? -7.82 -20.094 -10.523 1 92 37 THR B CA 1
ATOM 1468 C C . THR B 1 37 ? -9.062 -19.531 -11.211 1 92 37 THR B C 1
ATOM 1470 O O . THR B 1 37 ? -10.117 -19.406 -10.594 1 92 37 THR B O 1
ATOM 1473 N N . ASN B 1 38 ? -8.836 -19.047 -12.375 1 83.75 38 ASN B N 1
ATOM 1474 C CA . ASN B 1 38 ? -9.945 -18.656 -13.227 1 83.75 38 ASN B CA 1
ATOM 1475 C C . ASN B 1 38 ? -10.344 -19.781 -14.188 1 83.75 38 ASN B C 1
ATOM 1477 O O . ASN B 1 38 ? -9.578 -20.141 -15.07 1 83.75 38 ASN B O 1
ATOM 1481 N N . PRO B 1 39 ? -11.484 -20.219 -13.969 1 78.88 39 PRO B N 1
ATOM 1482 C CA . PRO B 1 39 ? -11.898 -21.359 -14.789 1 78.88 39 PRO B CA 1
ATOM 1483 C C . PRO B 1 39 ? -12.031 -21 -16.266 1 78.88 39 PRO B C 1
ATOM 1485 O O . PRO B 1 39 ? -12.047 -21.891 -17.125 1 78.88 39 PRO B O 1
ATOM 1488 N N . ASN B 1 40 ? -12.172 -19.797 -16.5 1 82.19 40 ASN B N 1
ATOM 1489 C CA . ASN B 1 40 ? -12.383 -19.375 -17.875 1 82.19 40 ASN B CA 1
ATOM 1490 C C . ASN B 1 40 ? -11.055 -19.141 -18.609 1 82.19 40 ASN B C 1
ATOM 1492 O O . ASN B 1 40 ? -11.047 -18.828 -19.797 1 82.19 40 ASN B O 1
ATOM 1496 N N . LYS B 1 41 ? -10 -19.359 -17.859 1 81 41 LYS B N 1
ATOM 1497 C CA . LYS B 1 41 ? -8.695 -19.141 -18.484 1 81 41 LYS B CA 1
ATOM 1498 C C . LYS B 1 41 ? -7.914 -20.438 -18.609 1 81 41 LYS B C 1
ATOM 1500 O O . LYS B 1 41 ? -8.117 -21.375 -17.828 1 81 41 LYS B O 1
ATOM 1505 N N . THR B 1 42 ? -7.18 -20.484 -19.672 1 82 42 THR B N 1
ATOM 1506 C CA . THR B 1 42 ? -6.25 -21.594 -19.828 1 82 42 THR B CA 1
ATOM 1507 C C . THR B 1 42 ? -4.941 -21.312 -19.094 1 82 42 THR B C 1
ATOM 1509 O O . THR B 1 42 ? -4.191 -20.406 -19.484 1 82 42 THR B O 1
ATOM 1512 N N . HIS B 1 43 ? -4.727 -22.094 -18.078 1 88.75 43 HIS B N 1
ATOM 1513 C CA . HIS B 1 43 ? -3.494 -21.953 -17.312 1 88.75 43 HIS B CA 1
ATOM 1514 C C . HIS B 1 43 ? -2.404 -22.875 -17.844 1 88.75 43 HIS B C 1
ATOM 1516 O O . HIS B 1 43 ? -2.697 -23.953 -18.359 1 88.75 43 HIS B O 1
ATOM 1522 N N . ARG B 1 44 ? -1.213 -22.406 -17.781 1 90.56 44 ARG B N 1
ATOM 1523 C CA . ARG B 1 44 ? -0.067 -23.219 -18.172 1 90.56 44 ARG B CA 1
ATOM 1524 C C . ARG B 1 44 ? 0.148 -24.375 -17.203 1 90.56 44 ARG B C 1
ATOM 1526 O O . ARG B 1 44 ? 0.415 -25.5 -17.609 1 90.56 44 ARG B O 1
ATOM 1533 N N . PHE B 1 45 ? 0.14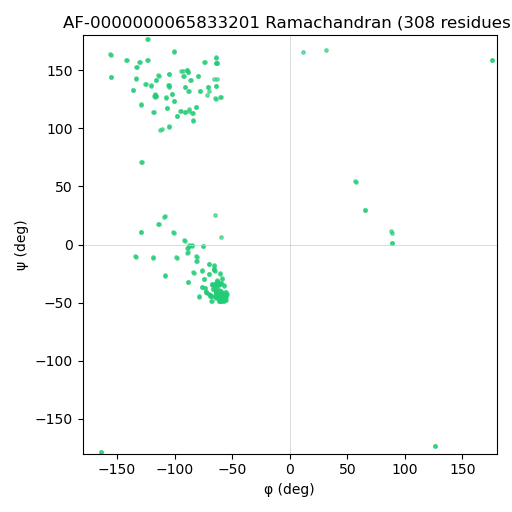3 -24.016 -15.93 1 94.69 45 PHE B N 1
ATOM 1534 C CA . PHE B 1 45 ? 0.264 -25 -14.859 1 94.69 45 PHE B CA 1
ATOM 1535 C C . PHE B 1 45 ? -1.08 -25.234 -14.18 1 94.69 45 PHE B C 1
ATOM 1537 O O . PHE B 1 45 ? -1.893 -24.312 -14.07 1 94.69 45 PHE B O 1
ATOM 1544 N N . SER B 1 46 ? -1.292 -26.484 -13.727 1 94.5 46 SER B N 1
ATOM 1545 C CA . SER B 1 46 ? -2.479 -26.75 -12.922 1 94.5 46 SER B CA 1
ATOM 1546 C C . SER B 1 46 ? -2.426 -25.984 -11.602 1 94.5 46 SER B C 1
ATOM 1548 O O . SER B 1 46 ? -1.359 -25.516 -11.188 1 94.5 46 SER B O 1
ATOM 1550 N N . GLU B 1 47 ? -3.594 -25.828 -10.984 1 95.31 47 GLU B N 1
ATOM 1551 C CA . GLU B 1 47 ? -3.635 -25.172 -9.688 1 95.31 47 GLU B CA 1
ATOM 1552 C C . GLU B 1 47 ? -2.713 -25.859 -8.688 1 95.31 47 GLU B C 1
ATOM 1554 O O . GLU B 1 47 ? -1.965 -25.203 -7.961 1 95.31 47 GLU B O 1
ATOM 1559 N N . ALA B 1 48 ? -2.82 -27.188 -8.719 1 96.25 48 ALA B N 1
ATOM 1560 C CA . ALA B 1 48 ? -1.999 -27.984 -7.801 1 96.25 48 ALA B CA 1
ATOM 1561 C C . ALA B 1 48 ? -0.513 -27.734 -8.055 1 96.25 48 ALA B C 1
ATOM 1563 O O . ALA B 1 48 ? 0.268 -27.609 -7.105 1 96.25 48 ALA B O 1
ATOM 1564 N N . GLN B 1 49 ? -0.09 -27.688 -9.273 1 96.75 49 GLN B N 1
ATOM 1565 C CA . GLN B 1 49 ? 1.303 -27.438 -9.633 1 96.75 49 GLN B CA 1
ATOM 1566 C C . GLN B 1 49 ? 1.74 -26.031 -9.203 1 96.75 49 GLN B C 1
ATOM 1568 O O . GLN B 1 49 ? 2.844 -25.859 -8.68 1 96.75 49 GLN B O 1
ATOM 1573 N N . ARG B 1 50 ? 0.886 -25.078 -9.492 1 97.69 50 ARG B N 1
ATOM 1574 C CA . ARG B 1 50 ? 1.215 -23.719 -9.109 1 97.69 50 ARG B CA 1
ATOM 1575 C C . ARG B 1 50 ? 1.372 -23.594 -7.594 1 97.69 50 ARG B C 1
ATOM 1577 O O . ARG B 1 50 ? 2.309 -22.953 -7.113 1 97.69 50 ARG B O 1
ATOM 1584 N N . ILE B 1 51 ? 0.511 -24.203 -6.836 1 98.25 51 ILE B N 1
ATOM 1585 C CA . ILE B 1 51 ? 0.583 -24.203 -5.379 1 98.25 51 ILE B CA 1
ATOM 1586 C C . ILE B 1 51 ? 1.9 -24.828 -4.926 1 98.25 51 ILE B C 1
ATOM 1588 O O . ILE B 1 51 ? 2.604 -24.266 -4.082 1 98.25 51 ILE B O 1
ATOM 1592 N N . GLU B 1 52 ? 2.191 -25.953 -5.473 1 98.19 52 GLU B N 1
ATOM 1593 C CA . GLU B 1 52 ? 3.412 -26.656 -5.098 1 98.19 52 GLU B CA 1
ATOM 1594 C C . GLU B 1 52 ? 4.652 -25.828 -5.426 1 98.19 52 GLU B C 1
ATOM 1596 O O . GLU B 1 52 ? 5.605 -25.797 -4.645 1 98.19 52 GLU B O 1
ATOM 1601 N N . LEU B 1 53 ? 4.676 -25.219 -6.602 1 98.38 53 LEU B N 1
ATOM 1602 C CA . LEU B 1 53 ? 5.801 -24.375 -6.996 1 98.38 53 LEU B CA 1
ATOM 1603 C C . LEU B 1 53 ? 5.996 -23.234 -6.008 1 98.38 53 LEU B C 1
ATOM 1605 O O . LEU B 1 53 ? 7.121 -22.969 -5.582 1 98.38 53 LEU B O 1
ATOM 1609 N N . VAL B 1 54 ? 4.879 -22.547 -5.605 1 98.81 54 VAL B N 1
ATOM 1610 C CA . VAL B 1 54 ? 4.977 -21.438 -4.66 1 98.81 54 VAL B CA 1
ATOM 1611 C C . VAL B 1 54 ? 5.484 -21.953 -3.316 1 98.81 54 VAL B C 1
ATOM 1613 O O . VAL B 1 54 ? 6.348 -21.328 -2.693 1 98.81 54 VAL B O 1
ATOM 1616 N N . ARG B 1 55 ? 4.969 -23.125 -2.906 1 98.75 55 ARG B N 1
ATOM 1617 C CA . ARG B 1 55 ? 5.406 -23.719 -1.643 1 98.75 55 ARG B CA 1
ATOM 1618 C C . ARG B 1 55 ? 6.906 -23.984 -1.659 1 98.75 55 ARG B C 1
ATOM 1620 O O . ARG B 1 55 ? 7.605 -23.719 -0.68 1 98.75 55 ARG B O 1
ATOM 1627 N N . GLU B 1 56 ? 7.352 -24.531 -2.736 1 98.69 56 GLU B N 1
ATOM 1628 C CA . GLU B 1 56 ? 8.773 -24.844 -2.859 1 98.69 56 GLU B CA 1
ATOM 1629 C C . GLU B 1 56 ? 9.625 -23.578 -2.789 1 98.69 56 GLU B C 1
ATOM 1631 O O . GLU B 1 56 ? 10.656 -23.562 -2.109 1 98.69 56 GLU B O 1
ATOM 1636 N N . VAL B 1 57 ? 9.234 -22.562 -3.488 1 98.75 57 VAL B N 1
ATOM 1637 C CA . VAL B 1 57 ? 9.992 -21.312 -3.574 1 98.75 57 VAL B CA 1
ATOM 1638 C C . VAL B 1 57 ? 10.094 -20.672 -2.193 1 98.75 57 VAL B C 1
ATOM 1640 O O . VAL B 1 57 ? 11.125 -20.078 -1.848 1 98.75 57 VAL B O 1
ATOM 1643 N N . PHE B 1 58 ? 9.016 -20.797 -1.369 1 98.75 58 PHE B N 1
ATOM 1644 C CA . PHE B 1 58 ? 8.984 -20.109 -0.083 1 98.75 58 PHE B CA 1
ATOM 1645 C C . PHE B 1 58 ? 9.125 -21.094 1.064 1 98.75 58 PHE B C 1
ATOM 1647 O O . PHE B 1 58 ? 8.703 -20.828 2.188 1 98.75 58 PHE B O 1
ATOM 1654 N N . ALA B 1 59 ? 9.703 -22.234 0.831 1 98.06 59 ALA B N 1
ATOM 1655 C CA . ALA B 1 59 ? 9.805 -23.328 1.797 1 98.06 59 ALA B CA 1
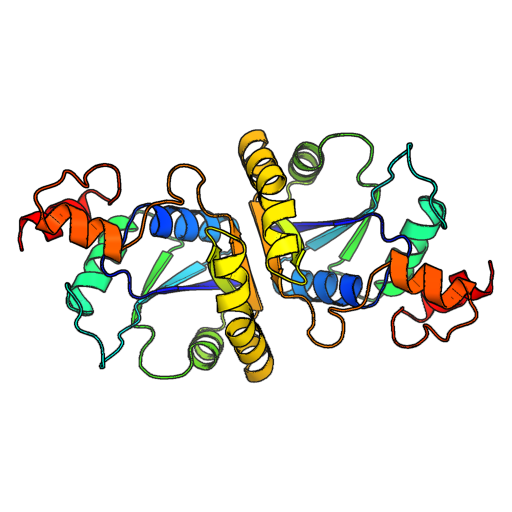ATOM 1656 C C . ALA B 1 59 ? 10.57 -22.891 3.041 1 98.06 59 ALA B C 1
ATOM 1658 O O . ALA B 1 59 ? 10.305 -23.375 4.145 1 98.06 59 ALA B O 1
ATOM 1659 N N . ASP B 1 60 ? 11.43 -21.906 2.918 1 97.56 60 ASP B N 1
ATOM 1660 C CA . ASP B 1 60 ? 12.273 -21.484 4.031 1 97.56 60 ASP B CA 1
ATOM 1661 C C . ASP B 1 60 ? 11.719 -20.234 4.711 1 97.56 60 ASP B C 1
ATOM 1663 O O . ASP B 1 60 ? 12.391 -19.625 5.547 1 97.56 60 ASP B O 1
ATOM 1667 N N . ASP B 1 61 ? 10.562 -19.844 4.395 1 97.81 61 ASP B N 1
ATOM 1668 C CA . ASP B 1 61 ? 9.945 -18.656 4.988 1 97.81 61 ASP B CA 1
ATOM 1669 C C . ASP B 1 61 ? 8.773 -19.047 5.887 1 97.81 61 ASP B C 1
ATOM 1671 O O . ASP B 1 61 ? 7.645 -19.203 5.414 1 97.81 61 ASP B O 1
ATOM 1675 N N . PRO B 1 62 ? 9.016 -19.094 7.156 1 97.44 62 PRO B N 1
ATOM 1676 C CA . PRO B 1 62 ? 7.984 -19.578 8.07 1 97.44 62 PRO B CA 1
ATOM 1677 C C . PRO B 1 62 ? 6.754 -18.672 8.125 1 97.44 62 PRO B C 1
ATOM 1679 O O . PRO B 1 62 ? 5.691 -19.094 8.586 1 97.44 62 PRO B O 1
ATOM 1682 N N . ALA B 1 63 ? 6.879 -17.469 7.684 1 98.25 63 ALA B N 1
ATOM 1683 C CA . ALA B 1 63 ? 5.762 -16.531 7.727 1 98.25 63 ALA B CA 1
ATOM 1684 C C . ALA B 1 63 ? 4.809 -16.75 6.559 1 98.25 63 ALA B C 1
ATOM 1686 O O . ALA B 1 63 ? 3.701 -16.203 6.535 1 98.25 63 ALA B O 1
ATOM 1687 N N . VAL B 1 64 ? 5.195 -17.578 5.57 1 98.81 64 VAL B N 1
ATOM 1688 C CA . VAL B 1 64 ? 4.426 -17.719 4.34 1 98.81 64 VAL B CA 1
ATOM 1689 C C . VAL B 1 64 ? 3.611 -19.016 4.383 1 98.81 64 VAL B C 1
ATOM 1691 O O . VAL B 1 64 ? 4.152 -20.078 4.672 1 98.81 64 VAL B O 1
ATOM 1694 N N . VAL B 1 65 ? 2.369 -18.875 4.105 1 98.5 65 VAL B N 1
ATOM 1695 C CA . VAL B 1 65 ? 1.45 -20 3.926 1 98.5 65 VAL B CA 1
ATOM 1696 C C . VAL B 1 65 ? 0.856 -19.953 2.52 1 98.5 65 VAL B C 1
ATOM 1698 O O . VAL B 1 65 ? 0.447 -18.891 2.041 1 98.5 65 VAL B O 1
ATOM 1701 N N . VAL B 1 66 ? 0.796 -21.125 1.881 1 98.69 66 VAL B N 1
ATOM 1702 C CA . VAL B 1 66 ? 0.322 -21.188 0.502 1 98.69 66 VAL B CA 1
ATOM 1703 C C . VAL B 1 66 ? -0.949 -22.031 0.423 1 98.69 66 VAL B C 1
ATOM 1705 O O . VAL B 1 66 ? -0.971 -23.172 0.88 1 98.69 66 VAL B O 1
ATOM 1708 N N . GLU B 1 67 ? -1.96 -21.469 -0.155 1 97.25 67 GLU B N 1
ATOM 1709 C CA . GLU B 1 67 ? -3.203 -22.234 -0.289 1 97.25 67 GLU B CA 1
ATOM 1710 C C . GLU B 1 67 ? -4.035 -21.719 -1.46 1 97.25 67 GLU B C 1
ATOM 1712 O O . GLU B 1 67 ? -3.779 -20.625 -1.981 1 97.25 67 GLU B O 1
ATOM 1717 N N . PRO B 1 68 ? -4.988 -22.484 -1.933 1 96.44 68 PRO B N 1
ATOM 1718 C CA . PRO B 1 68 ? -5.863 -22.016 -3.012 1 96.44 68 PRO B CA 1
ATOM 1719 C C . PRO B 1 68 ? -6.828 -20.922 -2.561 1 96.44 68 PRO B C 1
ATOM 1721 O O . PRO B 1 68 ? -7.324 -20.953 -1.431 1 96.44 68 PRO B O 1
ATOM 1724 N N . LEU B 1 69 ? -7.062 -19.719 -3.23 1 93.81 69 LEU B N 1
ATOM 1725 C CA . LEU B 1 69 ? -8.094 -18.703 -2.998 1 93.81 69 LEU B CA 1
ATOM 1726 C C . LEU B 1 69 ? -9.477 -19.281 -3.277 1 93.81 69 LEU B C 1
ATOM 1728 O O . LEU B 1 69 ? -10.469 -18.844 -2.678 1 93.81 69 LEU B O 1
ATOM 1732 N N . GLU B 1 70 ? -9.758 -20.484 -3.205 1 82.88 70 GLU B N 1
ATOM 1733 C CA . GLU B 1 70 ? -11.016 -21.141 -3.506 1 82.88 70 GLU B CA 1
ATOM 1734 C C . GLU B 1 70 ? -11.984 -20.203 -4.219 1 82.88 70 GLU B C 1
ATOM 1736 O O . GLU B 1 70 ? -11.742 -19 -4.285 1 82.88 70 GLU B O 1
ATOM 1741 N N . SER B 1 71 ? -13.023 -20.688 -4.797 1 82.69 71 SER B N 1
ATOM 1742 C CA . SER B 1 71 ? -14.008 -19.906 -5.523 1 82.69 71 SER B CA 1
ATOM 1743 C C . SER B 1 71 ? -14.719 -18.922 -4.598 1 82.69 71 SER B C 1
ATOM 1745 O O . SER B 1 71 ? -14.859 -19.172 -3.402 1 82.69 71 SER B O 1
ATOM 1747 N N . GLY B 1 72 ? -15 -17.719 -5.156 1 86.81 72 GLY B N 1
ATOM 1748 C CA . GLY B 1 72 ? -15.688 -16.703 -4.387 1 86.81 72 GLY B CA 1
ATOM 1749 C C . GLY B 1 72 ? -14.945 -15.383 -4.352 1 86.81 72 GLY B C 1
ATOM 1750 O O . GLY B 1 72 ? -13.906 -15.227 -5.008 1 86.81 72 GLY B O 1
ATOM 1751 N N . LEU B 1 73 ? -15.508 -14.445 -3.5 1 91.94 73 LEU B N 1
ATOM 1752 C CA . LEU B 1 73 ? -14.93 -13.117 -3.385 1 91.94 73 LEU B CA 1
ATOM 1753 C C . LEU B 1 73 ? -13.688 -13.133 -2.506 1 91.94 73 LEU B C 1
ATOM 1755 O O . LEU B 1 73 ? -13.688 -13.742 -1.432 1 91.94 73 LEU B O 1
ATOM 1759 N N . ILE B 1 74 ? -12.672 -12.523 -2.992 1 94.69 74 ILE B N 1
ATOM 1760 C CA . ILE B 1 74 ? -11.438 -12.461 -2.219 1 94.69 74 ILE B CA 1
ATOM 1761 C C . ILE B 1 74 ? -11.703 -11.773 -0.881 1 94.69 74 ILE B C 1
ATOM 1763 O O . ILE B 1 74 ? -11.102 -12.133 0.136 1 94.69 74 ILE B O 1
ATOM 1767 N N . ALA B 1 75 ? -12.672 -10.859 -0.818 1 95.31 75 ALA B N 1
ATOM 1768 C CA . ALA B 1 75 ? -13.031 -10.18 0.422 1 95.31 75 ALA B CA 1
ATOM 1769 C C . ALA B 1 75 ? -13.578 -11.164 1.451 1 95.31 75 ALA B C 1
ATOM 1771 O O . ALA B 1 75 ? -13.242 -11.086 2.635 1 95.31 75 ALA B O 1
ATOM 1772 N N . ASP B 1 76 ? -14.359 -12.102 0.972 1 95.25 76 ASP B N 1
ATOM 1773 C CA . ASP B 1 76 ? -14.898 -13.133 1.857 1 95.25 76 ASP B CA 1
ATOM 1774 C C . ASP B 1 76 ? -13.797 -14.07 2.352 1 95.25 76 ASP B C 1
ATOM 1776 O O . ASP B 1 76 ? -13.781 -14.445 3.523 1 95.25 76 ASP B O 1
ATOM 1780 N N . TYR B 1 77 ? -12.984 -14.43 1.419 1 96.31 77 TYR B N 1
ATOM 1781 C CA . TYR B 1 77 ? -11.844 -15.266 1.774 1 96.31 77 TYR B CA 1
ATOM 1782 C C . TYR B 1 77 ? -10.992 -14.602 2.85 1 96.31 77 TYR B C 1
ATOM 1784 O O . TYR B 1 77 ? -10.609 -15.242 3.834 1 96.31 77 TYR B O 1
ATOM 1792 N N . ALA B 1 78 ? -10.672 -13.312 2.693 1 96.25 78 ALA B N 1
ATOM 1793 C CA . ALA B 1 78 ? -9.883 -12.547 3.652 1 96.25 78 ALA B CA 1
ATOM 1794 C C . ALA B 1 78 ? -10.555 -12.523 5.023 1 96.25 78 ALA B C 1
ATOM 1796 O O . ALA B 1 78 ? -9.891 -12.703 6.047 1 96.25 78 ALA B O 1
ATOM 1797 N N . GLU B 1 79 ? -11.844 -12.328 5.004 1 94.94 79 GLU B N 1
ATOM 1798 C CA . GLU B 1 79 ? -12.602 -12.297 6.254 1 94.94 79 GLU B CA 1
ATOM 1799 C C . GLU B 1 79 ? -12.539 -13.641 6.969 1 94.94 79 GLU B C 1
ATOM 1801 O O . GLU B 1 79 ? -12.312 -13.703 8.18 1 94.94 79 GLU B O 1
ATOM 1806 N N . ARG B 1 80 ? -12.688 -14.711 6.234 1 95.12 80 ARG B N 1
ATOM 1807 C CA . ARG B 1 80 ? -12.656 -16.047 6.801 1 95.12 80 ARG B CA 1
ATOM 1808 C C . ARG B 1 80 ? -11.281 -16.359 7.395 1 95.12 80 ARG B C 1
ATOM 1810 O O . ARG B 1 80 ? -11.188 -17.047 8.414 1 95.12 80 ARG B O 1
ATOM 1817 N N . ARG B 1 81 ? -10.258 -15.812 6.781 1 95.62 81 ARG B N 1
ATOM 1818 C CA . ARG B 1 81 ? -8.898 -16.094 7.227 1 95.62 81 ARG B CA 1
ATOM 1819 C C . ARG B 1 81 ? -8.469 -15.102 8.305 1 95.62 81 ARG B C 1
ATOM 1821 O O . ARG B 1 81 ? -7.352 -15.188 8.82 1 95.62 81 ARG B O 1
ATOM 1828 N N . GLY B 1 82 ? -9.328 -14.133 8.609 1 96.44 82 GLY B N 1
ATOM 1829 C CA . GLY B 1 82 ? -8.977 -13.109 9.594 1 96.44 82 GLY B CA 1
ATOM 1830 C C . GLY B 1 82 ? -7.832 -12.219 9.141 1 96.44 82 GLY B C 1
ATOM 1831 O O . GLY B 1 82 ? -6.996 -11.828 9.953 1 96.44 82 GLY B O 1
ATOM 1832 N N . ALA B 1 83 ? -7.719 -12.039 7.852 1 97.31 83 ALA B N 1
ATOM 1833 C CA . ALA B 1 83 ? -6.664 -11.18 7.312 1 97.31 83 ALA B CA 1
ATOM 1834 C C . ALA B 1 83 ? -7.043 -9.711 7.43 1 97.31 83 ALA B C 1
ATOM 1836 O O . ALA B 1 83 ? -8.195 -9.336 7.207 1 97.31 83 ALA B O 1
ATOM 1837 N N . VAL B 1 84 ? -6.09 -8.891 7.668 1 96.44 84 VAL B N 1
ATOM 1838 C CA . VAL B 1 84 ? -6.359 -7.469 7.828 1 96.44 84 VAL B CA 1
ATOM 1839 C C . VAL B 1 84 ? -6.062 -6.734 6.523 1 96.44 84 VAL B C 1
ATOM 1841 O O . VAL B 1 84 ? -6.441 -5.574 6.352 1 96.44 84 VAL B O 1
ATOM 1844 N N . ALA B 1 85 ? -5.41 -7.488 5.602 1 98.31 85 ALA B N 1
ATOM 1845 C CA . ALA B 1 85 ? -5.008 -6.785 4.387 1 98.31 85 ALA B CA 1
ATOM 1846 C C . ALA B 1 85 ? -4.859 -7.75 3.215 1 98.31 85 ALA B C 1
ATOM 1848 O O . ALA B 1 85 ? -4.461 -8.898 3.398 1 98.31 85 ALA B O 1
ATOM 1849 N N . LEU B 1 86 ? -5.219 -7.273 2.09 1 98.56 86 LEU B N 1
ATOM 1850 C CA . LEU B 1 86 ? -4.711 -7.781 0.819 1 98.56 86 LEU B CA 1
ATOM 1851 C C . LEU B 1 86 ? -3.465 -7.02 0.388 1 98.56 86 LEU B C 1
ATOM 1853 O O . LEU B 1 86 ? -3.422 -5.789 0.478 1 98.56 86 LEU B O 1
ATOM 1857 N N . VAL B 1 87 ? -2.436 -7.738 -0.074 1 98.81 87 VAL B N 1
ATOM 1858 C CA . VAL B 1 87 ? -1.21 -7.082 -0.512 1 98.81 87 VAL B CA 1
ATOM 1859 C C . VAL B 1 87 ? -0.994 -7.328 -2.004 1 98.81 87 VAL B C 1
ATOM 1861 O O . VAL B 1 87 ? -1.015 -8.477 -2.457 1 98.81 87 VAL B O 1
ATOM 1864 N N . LYS B 1 88 ? -0.788 -6.223 -2.74 1 98.5 88 LYS B N 1
ATOM 1865 C CA . LYS B 1 88 ? -0.523 -6.305 -4.172 1 98.5 88 LYS B CA 1
ATOM 1866 C C . LYS B 1 88 ? 0.651 -5.414 -4.566 1 98.5 88 LYS B C 1
ATOM 1868 O O . LYS B 1 88 ? 0.817 -4.32 -4.023 1 98.5 88 LYS B O 1
ATOM 1873 N N . GLY B 1 89 ? 1.42 -5.875 -5.469 1 98.44 89 GLY B N 1
ATOM 1874 C CA . GLY B 1 89 ? 2.461 -5.062 -6.078 1 98.44 89 GLY B CA 1
ATOM 1875 C C . GLY B 1 89 ? 1.977 -4.281 -7.285 1 98.44 89 GLY B C 1
ATOM 1876 O O . GLY B 1 89 ? 1.112 -4.75 -8.023 1 98.44 89 GLY B O 1
ATOM 1877 N N . LEU B 1 90 ? 2.576 -3.137 -7.445 1 98.5 90 LEU B N 1
ATOM 1878 C CA . LEU B 1 90 ? 2.242 -2.307 -8.594 1 98.5 90 LEU B CA 1
ATOM 1879 C C . LEU B 1 90 ? 3.492 -1.957 -9.398 1 98.5 90 LEU B C 1
ATOM 1881 O O . LEU B 1 90 ? 4.523 -1.606 -8.82 1 98.5 90 LEU B O 1
ATOM 1885 N N . ARG B 1 91 ? 3.381 -2.012 -10.758 1 96.62 91 ARG B N 1
ATOM 1886 C CA . ARG B 1 91 ? 4.484 -1.624 -11.625 1 96.62 91 ARG B CA 1
ATOM 1887 C C . ARG B 1 91 ? 4.441 -0.131 -11.938 1 96.62 91 ARG B C 1
ATOM 1889 O O . ARG B 1 91 ? 5.484 0.508 -12.078 1 96.62 91 ARG B O 1
ATOM 1896 N N . ASN B 1 92 ? 3.234 0.417 -12 1 97.44 92 ASN B N 1
ATOM 1897 C CA . ASN B 1 92 ? 3.053 1.802 -12.422 1 97.44 92 ASN B CA 1
ATOM 1898 C C . ASN B 1 92 ? 1.667 2.322 -12.047 1 97.44 92 ASN B C 1
ATOM 1900 O O . ASN B 1 92 ? 0.884 1.617 -11.414 1 97.44 92 ASN B O 1
ATOM 1904 N N . GLY B 1 93 ? 1.437 3.578 -12.438 1 98.31 93 GLY B N 1
ATOM 1905 C CA . GLY B 1 93 ? 0.164 4.207 -12.125 1 98.31 93 GLY B CA 1
ATOM 1906 C C . GLY B 1 93 ? -1.015 3.547 -12.812 1 98.31 93 GLY B C 1
ATOM 1907 O O . GLY B 1 93 ? -2.123 3.52 -12.273 1 98.31 93 GLY B O 1
ATOM 1908 N N . ALA B 1 94 ? -0.815 3.061 -14.016 1 97.75 94 ALA B N 1
ATOM 1909 C CA . ALA B 1 94 ? -1.882 2.354 -14.727 1 97.75 94 ALA B CA 1
ATOM 1910 C C . ALA B 1 94 ? -2.342 1.13 -13.938 1 97.75 94 ALA B C 1
ATOM 1912 O O . ALA B 1 94 ? -3.541 0.86 -13.844 1 97.75 94 ALA B O 1
ATOM 1913 N N . ASP B 1 95 ? -1.361 0.396 -13.359 1 97.88 95 ASP B N 1
ATOM 1914 C CA . ASP B 1 95 ? -1.716 -0.725 -12.492 1 97.88 95 ASP B CA 1
ATOM 1915 C C . ASP B 1 95 ? -2.59 -0.266 -11.328 1 97.88 95 ASP B C 1
ATOM 1917 O O . ASP B 1 95 ? -3.576 -0.923 -10.984 1 97.88 95 ASP B O 1
ATOM 1921 N N . TYR B 1 96 ? -2.229 0.87 -10.773 1 98.56 96 TYR B N 1
ATOM 1922 C CA . TYR B 1 96 ? -2.982 1.395 -9.641 1 98.56 96 TYR B CA 1
ATOM 1923 C C . TYR B 1 96 ? -4.43 1.673 -10.023 1 98.56 96 TYR B C 1
ATOM 1925 O O . TYR B 1 96 ? -5.355 1.225 -9.352 1 98.56 96 TYR B O 1
ATOM 1933 N N . ASP B 1 97 ? -4.57 2.35 -11.117 1 98.44 97 ASP B N 1
ATOM 1934 C CA . ASP B 1 97 ? -5.91 2.74 -11.547 1 98.44 97 ASP B CA 1
ATOM 1935 C C . ASP B 1 97 ? -6.762 1.514 -11.859 1 98.44 97 ASP B C 1
ATOM 1937 O O . ASP B 1 97 ? -7.973 1.518 -11.625 1 98.44 97 ASP B O 1
ATOM 1941 N N . TYR B 1 98 ? -6.133 0.548 -12.359 1 97.75 98 TYR B N 1
ATOM 1942 C CA . TYR B 1 98 ? -6.828 -0.695 -12.672 1 97.75 98 TYR B CA 1
ATOM 1943 C C . TYR B 1 98 ? -7.301 -1.392 -11.406 1 97.75 98 TYR B C 1
ATOM 1945 O O . TYR B 1 98 ? -8.398 -1.947 -11.359 1 97.75 98 TYR B O 1
ATOM 1953 N N . GLU B 1 99 ? -6.52 -1.367 -10.352 1 97.88 99 GLU B N 1
ATOM 1954 C CA . GLU B 1 99 ? -6.773 -2.104 -9.117 1 97.88 99 GLU B CA 1
ATOM 1955 C C . GLU B 1 99 ? -7.727 -1.339 -8.203 1 97.88 99 GLU B C 1
ATOM 1957 O O . GLU B 1 99 ? -8.375 -1.932 -7.34 1 97.88 99 GLU B O 1
ATOM 1962 N N . LEU B 1 100 ? -7.793 -0.071 -8.344 1 97.88 100 LEU B N 1
ATOM 1963 C CA . LEU B 1 100 ? -8.445 0.823 -7.391 1 97.88 100 LEU B CA 1
ATOM 1964 C C . LEU B 1 100 ? -9.914 0.455 -7.219 1 97.88 100 LEU B C 1
ATOM 1966 O O . LEU B 1 100 ? -10.398 0.33 -6.09 1 97.88 100 LEU B O 1
ATOM 1970 N N . PRO B 1 101 ? -10.719 0.206 -8.336 1 97.31 101 PRO B N 1
ATOM 1971 C CA . PRO B 1 101 ? -12.133 -0.128 -8.148 1 97.31 101 PRO B CA 1
ATOM 1972 C C . PRO B 1 101 ? -12.336 -1.39 -7.316 1 97.31 101 PRO B C 1
ATOM 1974 O O . PRO B 1 101 ? -13.18 -1.407 -6.418 1 97.31 101 PRO B O 1
ATOM 1977 N N . MET B 1 102 ? -11.531 -2.359 -7.543 1 96.75 102 MET B N 1
ATOM 1978 C CA . MET B 1 102 ? -11.672 -3.613 -6.809 1 96.75 102 MET B CA 1
ATOM 1979 C C . MET B 1 102 ? -11.242 -3.447 -5.355 1 96.75 102 MET B C 1
ATOM 1981 O O . MET B 1 102 ? -11.875 -3.992 -4.449 1 96.75 102 MET B O 1
ATOM 1985 N N . ALA B 1 103 ? -10.18 -2.742 -5.121 1 97.69 103 ALA B N 1
ATOM 1986 C CA . ALA B 1 103 ? -9.75 -2.455 -3.758 1 97.69 103 ALA B CA 1
ATOM 1987 C C . ALA B 1 103 ? -10.852 -1.76 -2.965 1 97.69 103 ALA B C 1
ATOM 1989 O O . ALA B 1 103 ? -11.109 -2.109 -1.811 1 97.69 103 ALA B O 1
ATOM 1990 N N . THR B 1 104 ? -11.469 -0.791 -3.615 1 97.19 104 THR B N 1
ATOM 1991 C CA . THR B 1 104 ? -12.555 -0.04 -2.99 1 97.19 104 THR B CA 1
ATOM 1992 C C . THR B 1 104 ? -13.742 -0.95 -2.695 1 97.19 104 THR B C 1
ATOM 1994 O O . THR B 1 104 ? -14.312 -0.9 -1.604 1 97.19 104 THR B O 1
ATOM 1997 N N . MET B 1 105 ? -14.062 -1.786 -3.656 1 96.44 105 MET B N 1
ATOM 1998 C CA . MET B 1 105 ? -15.172 -2.727 -3.492 1 96.44 105 MET B CA 1
ATOM 1999 C C . MET B 1 105 ? -14.898 -3.689 -2.342 1 96.44 105 MET B C 1
ATOM 2001 O O . MET B 1 105 ? -15.773 -3.922 -1.502 1 96.44 105 MET B O 1
ATOM 2005 N N . ASN B 1 106 ? -13.656 -4.238 -2.26 1 96.56 106 ASN B N 1
ATOM 2006 C CA . ASN B 1 106 ? -13.289 -5.168 -1.197 1 96.56 106 ASN B CA 1
ATOM 2007 C C . ASN B 1 106 ? -13.453 -4.535 0.182 1 96.56 106 ASN B C 1
ATOM 2009 O O . ASN B 1 106 ? -14.016 -5.152 1.089 1 96.56 106 ASN B O 1
ATOM 2013 N N . ARG B 1 107 ? -12.984 -3.391 0.31 1 96.38 107 ARG B N 1
ATOM 2014 C CA . ARG B 1 107 ? -13.094 -2.688 1.585 1 96.38 107 ARG B CA 1
ATOM 2015 C C . ARG B 1 107 ? -14.555 -2.445 1.955 1 96.38 107 ARG B C 1
ATOM 2017 O O . ARG B 1 107 ? -14.938 -2.588 3.117 1 96.38 107 ARG B O 1
ATOM 2024 N N . SER B 1 108 ? -15.336 -2.051 0.964 1 95.31 108 SER B N 1
ATOM 2025 C CA . SER B 1 108 ? -16.75 -1.785 1.202 1 95.31 108 SER B CA 1
ATOM 2026 C C . SER B 1 108 ? -17.484 -3.045 1.651 1 95.31 108 SER B C 1
ATOM 2028 O O . SER B 1 108 ? -18.406 -2.977 2.473 1 95.31 108 SER B O 1
ATOM 2030 N N . LEU B 1 109 ? -17.047 -4.148 1.169 1 94.56 109 LEU B N 1
ATOM 2031 C CA . LEU B 1 109 ? -17.734 -5.414 1.411 1 94.56 109 LEU B CA 1
ATOM 2032 C C . LEU B 1 109 ? -17.422 -5.949 2.803 1 94.56 109 LEU B C 1
ATOM 2034 O O . LEU B 1 109 ? -18.297 -6.449 3.498 1 94.56 109 LEU B O 1
ATOM 2038 N N . THR B 1 110 ? -16.141 -5.926 3.227 1 95.19 110 THR B N 1
ATOM 2039 C CA . THR B 1 110 ? -15.773 -6.652 4.434 1 95.19 110 THR B CA 1
ATOM 2040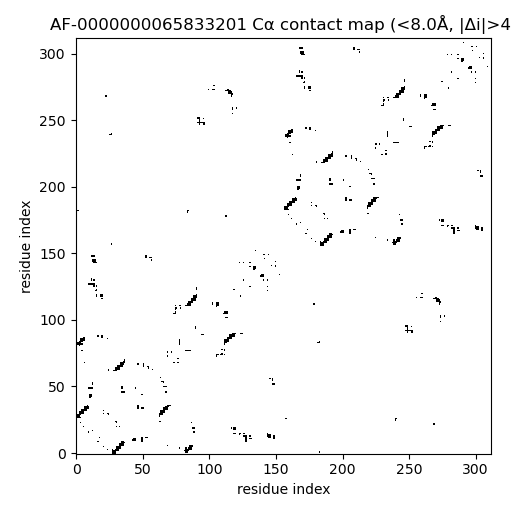 C C . THR B 1 110 ? -14.898 -5.789 5.34 1 95.19 110 THR B C 1
ATOM 2042 O O . THR B 1 110 ? -14.578 -6.184 6.461 1 95.19 110 THR B O 1
ATOM 2045 N N . GLY B 1 111 ? -14.445 -4.664 4.844 1 94.75 111 GLY B N 1
ATOM 2046 C CA . GLY B 1 111 ? -13.547 -3.822 5.617 1 94.75 111 GLY B CA 1
ATOM 2047 C C . GLY B 1 111 ? -12.078 -4.18 5.426 1 94.75 111 GLY B C 1
ATOM 2048 O O . GLY B 1 111 ? -11.203 -3.52 5.98 1 94.75 111 GLY B O 1
ATOM 2049 N N . VAL B 1 112 ? -11.797 -5.184 4.566 1 96.75 112 VAL B N 1
ATOM 2050 C CA . VAL B 1 112 ? -10.406 -5.586 4.367 1 96.75 112 VAL B CA 1
ATOM 2051 C C . VAL B 1 112 ? -9.664 -4.504 3.584 1 96.75 112 VAL B C 1
ATOM 2053 O O . VAL B 1 112 ? -10.195 -3.957 2.613 1 96.75 112 VAL B O 1
ATOM 2056 N N . GLU B 1 113 ? -8.508 -4.195 4.016 1 97.81 113 GLU B N 1
ATOM 2057 C CA . GLU B 1 113 ? -7.695 -3.184 3.352 1 97.81 113 GLU B CA 1
ATOM 2058 C C . GLU B 1 113 ? -6.883 -3.789 2.211 1 97.81 113 GLU B C 1
ATOM 2060 O O . GLU B 1 113 ? -6.449 -4.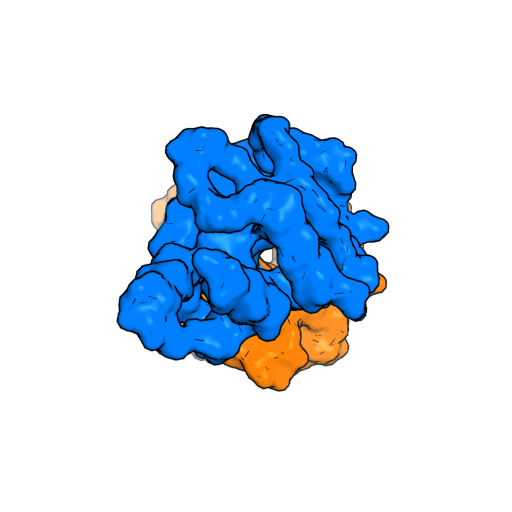941 2.295 1 97.81 113 GLU B O 1
ATOM 2065 N N . THR B 1 114 ? -6.781 -3.037 1.167 1 98.44 114 THR B N 1
ATOM 2066 C CA . THR B 1 114 ? -5.793 -3.367 0.145 1 98.44 114 THR B CA 1
ATOM 2067 C C . THR B 1 114 ? -4.555 -2.492 0.287 1 98.44 114 THR B C 1
ATOM 2069 O O . THR B 1 114 ? -4.648 -1.263 0.28 1 98.44 114 THR B O 1
ATOM 2072 N N . VAL B 1 115 ? -3.473 -3.139 0.426 1 98.75 115 VAL B N 1
ATOM 2073 C CA . VAL B 1 115 ? -2.164 -2.508 0.568 1 98.75 115 VAL B CA 1
ATOM 2074 C C . VAL B 1 115 ? -1.359 -2.691 -0.715 1 98.75 115 VAL B C 1
ATOM 2076 O O . VAL B 1 115 ? -1.163 -3.818 -1.177 1 98.75 115 VAL B O 1
ATOM 2079 N N . PHE B 1 116 ? -0.901 -1.545 -1.213 1 98.88 116 PHE B N 1
ATOM 2080 C CA . PHE B 1 116 ? -0.082 -1.611 -2.416 1 98.88 116 PHE B CA 1
ATOM 2081 C C . PHE B 1 116 ? 1.388 -1.377 -2.086 1 98.88 116 PHE B C 1
ATOM 2083 O O . PHE B 1 116 ? 1.719 -0.475 -1.312 1 98.88 116 PHE B O 1
ATOM 2090 N N . LEU B 1 117 ? 2.232 -2.188 -2.715 1 98.81 117 LEU B N 1
ATOM 2091 C CA . LEU B 1 117 ? 3.68 -2.016 -2.639 1 98.81 117 LEU B CA 1
ATOM 2092 C C . LEU B 1 117 ? 4.262 -1.692 -4.008 1 98.81 117 LEU B C 1
ATOM 2094 O O . LEU B 1 117 ? 3.838 -2.26 -5.02 1 98.81 117 LEU B O 1
ATOM 2098 N N . PRO B 1 118 ? 5.246 -0.806 -4.016 1 98.25 118 PRO B N 1
ATOM 2099 C CA . PRO B 1 118 ? 5.941 -0.594 -5.289 1 98.25 118 PRO B CA 1
ATOM 2100 C C . PRO B 1 118 ? 6.684 -1.84 -5.773 1 98.25 118 PRO B C 1
ATOM 2102 O O . PRO B 1 118 ? 7.359 -2.502 -4.984 1 98.25 118 PRO B O 1
ATOM 2105 N N . GLY B 1 119 ? 6.52 -2.045 -7.039 1 97 119 GLY B N 1
ATOM 2106 C CA . GLY B 1 119 ? 7.27 -3.15 -7.613 1 97 119 GLY B CA 1
ATOM 2107 C C . GLY B 1 119 ? 8.773 -2.947 -7.551 1 97 119 GLY B C 1
ATOM 2108 O O . GLY B 1 119 ? 9.25 -1.814 -7.43 1 97 119 GLY B O 1
ATOM 2109 N N . GLU B 1 120 ? 9.484 -4.055 -7.59 1 96.19 120 GLU B N 1
ATOM 2110 C CA . GLU B 1 120 ? 10.938 -3.984 -7.664 1 96.19 120 GLU B CA 1
ATOM 2111 C C . GLU B 1 120 ? 11.398 -3.34 -8.969 1 96.19 120 GLU B C 1
ATOM 2113 O O . GLU B 1 120 ? 11.062 -3.82 -10.055 1 96.19 120 GLU B O 1
ATOM 2118 N N . PRO B 1 121 ? 12.203 -2.307 -8.859 1 95.31 121 PRO B N 1
ATOM 2119 C CA . PRO B 1 121 ? 12.562 -1.532 -10.055 1 95.31 121 PRO B CA 1
ATOM 2120 C C . PRO B 1 121 ? 13.164 -2.393 -11.156 1 95.31 121 PRO B C 1
ATOM 2122 O O . PRO B 1 121 ? 12.852 -2.207 -12.336 1 95.31 121 PRO B O 1
ATOM 2125 N N . SER B 1 122 ? 14 -3.322 -10.836 1 96.12 122 SER B N 1
ATOM 2126 C CA . SER B 1 122 ? 14.695 -4.148 -11.82 1 96.12 122 SER B CA 1
ATOM 2127 C C . SER B 1 122 ? 13.766 -5.203 -12.414 1 96.12 122 SER B C 1
ATOM 2129 O O . SER B 1 122 ? 14.133 -5.898 -13.359 1 96.12 122 SER B O 1
ATOM 2131 N N . LEU B 1 123 ? 12.484 -5.254 -11.953 1 97.38 123 LEU B N 1
ATOM 2132 C CA . LEU B 1 123 ? 11.586 -6.336 -12.352 1 97.38 123 LEU B CA 1
ATOM 2133 C C . LEU B 1 123 ? 10.266 -5.781 -12.867 1 97.38 123 LEU B C 1
ATOM 2135 O O . LEU B 1 123 ? 9.297 -6.531 -13.055 1 97.38 123 LEU B O 1
ATOM 2139 N N . LEU B 1 124 ? 10.203 -4.5 -13.078 1 96.12 124 LEU B N 1
ATOM 2140 C CA . LEU B 1 124 ? 8.953 -3.861 -13.469 1 96.12 124 LEU B CA 1
ATOM 2141 C C . LEU B 1 124 ? 8.5 -4.344 -14.844 1 96.12 124 LEU B C 1
ATOM 2143 O O . LEU B 1 124 ? 7.312 -4.27 -15.172 1 96.12 124 LEU B O 1
ATOM 2147 N N . HIS B 1 125 ? 9.422 -4.832 -15.641 1 95.12 125 HIS B N 1
ATOM 2148 C CA . HIS B 1 125 ? 9.102 -5.266 -17 1 95.12 125 HIS B CA 1
ATOM 2149 C C . HIS B 1 125 ? 8.68 -6.73 -17.016 1 95.12 125 HIS B C 1
ATOM 2151 O O . HIS B 1 125 ? 8.242 -7.238 -18.062 1 95.12 125 HIS B O 1
ATOM 2157 N N . VAL B 1 126 ? 8.789 -7.379 -15.945 1 97.06 126 VAL B N 1
ATOM 2158 C CA . VAL B 1 126 ? 8.531 -8.812 -15.883 1 97.06 126 VAL B CA 1
ATOM 2159 C C . VAL B 1 126 ? 7.051 -9.062 -15.617 1 97.06 126 VAL B C 1
ATOM 2161 O O . VAL B 1 126 ? 6.441 -8.391 -14.781 1 97.06 126 VAL B O 1
ATOM 2164 N N . SER B 1 127 ? 6.445 -9.906 -16.344 1 96.69 127 SER B N 1
ATOM 2165 C CA . SER B 1 127 ? 5.102 -10.43 -16.125 1 96.69 127 SER B CA 1
ATOM 2166 C C . SER B 1 127 ? 5.027 -11.914 -16.469 1 96.69 127 SER B C 1
ATOM 2168 O O . SER B 1 127 ? 5.875 -12.43 -17.203 1 96.69 127 SER B O 1
ATOM 2170 N N . SER B 1 128 ? 4.039 -12.523 -15.898 1 96.75 128 SER B N 1
ATOM 2171 C CA . SER B 1 128 ? 3.877 -13.938 -16.203 1 96.75 128 SER B CA 1
ATOM 2172 C C . SER B 1 128 ? 3.691 -14.164 -17.703 1 96.75 128 SER B C 1
ATOM 2174 O O . SER B 1 128 ? 4.258 -15.094 -18.281 1 96.75 128 SER B O 1
ATOM 2176 N N . SER B 1 129 ? 2.879 -13.312 -18.359 1 95.12 129 SER B N 1
ATOM 2177 C CA . SER B 1 129 ? 2.615 -13.453 -19.797 1 95.12 129 SER B CA 1
ATOM 2178 C C . SER B 1 129 ? 3.896 -13.305 -20.609 1 95.12 129 SER B C 1
ATOM 2180 O O . SER B 1 129 ? 4.145 -14.078 -21.531 1 95.12 129 SER B O 1
ATOM 2182 N N . LEU B 1 130 ? 4.738 -12.344 -20.234 1 95.94 130 LEU B N 1
ATOM 2183 C CA . LEU B 1 130 ? 5.98 -12.117 -20.969 1 95.94 130 LEU B CA 1
ATOM 2184 C C . LEU B 1 130 ? 6.957 -13.266 -20.75 1 95.94 130 LEU B C 1
ATOM 2186 O O . LEU B 1 130 ? 7.637 -13.695 -21.688 1 95.94 130 LEU B O 1
ATOM 2190 N N . VAL B 1 131 ? 7.078 -13.742 -19.516 1 97.44 131 VAL B N 1
ATOM 2191 C CA . VAL B 1 131 ? 7.938 -14.875 -19.203 1 97.44 131 VAL B CA 1
ATOM 2192 C C . VAL B 1 131 ? 7.555 -16.062 -20.078 1 97.44 131 VAL B C 1
ATOM 2194 O O . VAL B 1 131 ? 8.414 -16.688 -20.703 1 97.44 131 VAL B O 1
ATOM 2197 N N . MET B 1 132 ? 6.293 -16.297 -20.234 1 95.06 132 MET B N 1
ATOM 2198 C CA . MET B 1 132 ? 5.805 -17.422 -21.016 1 95.06 132 MET B CA 1
ATOM 2199 C C . MET B 1 132 ? 6.098 -17.219 -22.5 1 95.06 132 MET B C 1
ATOM 2201 O O . MET B 1 132 ? 6.488 -18.156 -23.203 1 95.06 132 MET B O 1
ATOM 2205 N N . GLU B 1 133 ? 5.852 -16.047 -22.953 1 95.75 133 GLU B N 1
ATOM 2206 C CA . GLU B 1 133 ? 6.109 -15.734 -24.344 1 95.75 133 GLU B CA 1
ATOM 2207 C C . GLU B 1 133 ? 7.582 -15.922 -24.703 1 95.75 133 GLU B C 1
ATOM 2209 O O . GLU B 1 133 ? 7.906 -16.562 -25.703 1 95.75 133 GLU B O 1
ATOM 2214 N N . VAL B 1 134 ? 8.422 -15.391 -23.891 1 96.62 134 VAL B N 1
ATOM 2215 C CA . VAL B 1 134 ? 9.859 -15.484 -24.109 1 96.62 134 VAL B CA 1
ATOM 2216 C C . VAL B 1 134 ? 10.297 -16.953 -24.047 1 96.62 134 VAL B C 1
ATOM 2218 O O . VAL B 1 134 ? 11.055 -17.406 -24.906 1 96.62 134 VAL B O 1
ATOM 2221 N N . ALA B 1 135 ? 9.844 -17.672 -23.125 1 95 135 ALA B N 1
ATOM 2222 C CA . ALA B 1 135 ? 10.172 -19.078 -22.969 1 95 135 ALA 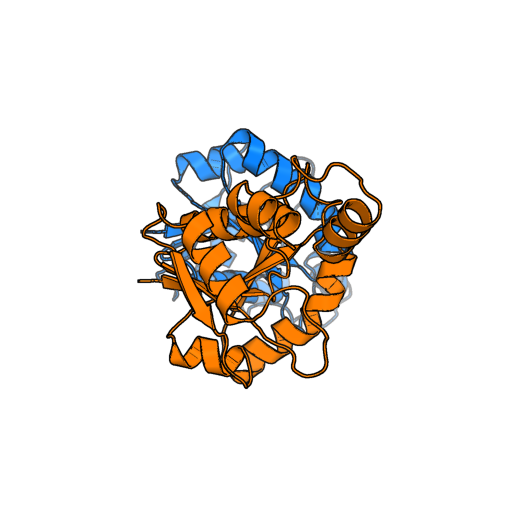B CA 1
ATOM 2223 C C . ALA B 1 135 ? 9.695 -19.891 -24.188 1 95 135 ALA B C 1
ATOM 2225 O O . ALA B 1 135 ? 10.422 -20.734 -24.688 1 95 135 ALA B O 1
ATOM 2226 N N . ALA B 1 136 ? 8.539 -19.609 -24.625 1 93.44 136 ALA B N 1
ATOM 2227 C CA . ALA B 1 136 ? 7.945 -20.328 -25.766 1 93.44 136 ALA B CA 1
ATOM 2228 C C . ALA B 1 136 ? 8.766 -20.109 -27.031 1 93.44 136 ALA B C 1
ATOM 2230 O O . ALA B 1 136 ? 8.812 -20.984 -27.891 1 93.44 136 ALA B O 1
ATOM 2231 N N . LEU B 1 137 ? 9.359 -19 -27.109 1 95.69 137 LEU B N 1
ATOM 2232 C CA . LEU B 1 137 ? 10.141 -18.656 -28.297 1 95.69 137 LEU B CA 1
ATOM 2233 C C . LEU B 1 137 ? 11.594 -19.062 -28.125 1 95.69 137 LEU B C 1
ATOM 2235 O O . LEU B 1 137 ? 12.438 -18.734 -28.969 1 95.69 137 LEU B O 1
ATOM 2239 N N . GLY B 1 138 ? 11.867 -19.703 -27.031 1 94 138 GLY B N 1
ATOM 2240 C CA . GLY B 1 138 ? 13.195 -20.25 -26.797 1 94 138 GLY B CA 1
ATOM 2241 C C . GLY B 1 138 ? 14.133 -19.266 -26.125 1 94 138 GLY B C 1
ATOM 2242 O O . GLY B 1 138 ? 15.344 -19.5 -26.062 1 94 138 GLY B O 1
ATOM 2243 N N . GLY B 1 139 ? 13.555 -18.172 -25.688 1 96.06 139 GLY B N 1
ATOM 2244 C CA . GLY B 1 139 ? 14.359 -17.188 -24.984 1 96.06 139 GLY B CA 1
ATOM 2245 C C . GLY B 1 139 ? 14.742 -17.609 -23.578 1 96.06 139 GLY B C 1
ATOM 2246 O O . GLY B 1 139 ? 14.086 -18.469 -22.984 1 96.06 139 GLY B O 1
ATOM 2247 N N . ASP B 1 140 ? 15.82 -17.031 -23.062 1 97.19 140 ASP B N 1
ATOM 2248 C CA . ASP B 1 140 ? 16.312 -17.312 -21.719 1 97.19 140 ASP B CA 1
ATOM 2249 C C . ASP B 1 140 ? 15.531 -16.516 -20.672 1 97.19 140 ASP B C 1
ATOM 2251 O O . ASP B 1 140 ? 15.609 -15.289 -20.641 1 97.19 140 ASP B O 1
ATOM 2255 N N . VAL B 1 141 ? 14.828 -17.219 -19.719 1 97.94 141 VAL B N 1
ATOM 2256 C CA . VAL B 1 141 ? 14.016 -16.547 -18.719 1 97.94 141 VAL B CA 1
ATOM 2257 C C . VAL B 1 141 ? 14.609 -16.781 -17.328 1 97.94 141 VAL B C 1
ATOM 2259 O O . VAL B 1 141 ? 13.953 -16.5 -16.312 1 97.94 141 VAL B O 1
ATOM 2262 N N . THR B 1 142 ? 15.859 -17.188 -17.203 1 97.81 142 THR B N 1
ATOM 2263 C CA . THR B 1 142 ? 16.531 -17.594 -15.969 1 97.81 142 THR B CA 1
ATOM 2264 C C . THR B 1 142 ? 16.562 -16.453 -14.961 1 97.81 142 THR B C 1
ATOM 2266 O O . THR B 1 142 ? 16.438 -16.672 -13.758 1 97.81 142 THR B O 1
ATOM 2269 N N . SER B 1 143 ? 16.672 -15.281 -15.445 1 97.62 143 SER B N 1
ATOM 2270 C CA . SER B 1 143 ? 16.844 -14.125 -14.57 1 97.62 143 SER B CA 1
ATOM 2271 C C . SER B 1 143 ? 15.5 -13.602 -14.078 1 97.62 143 SER B C 1
ATOM 2273 O O . SER B 1 143 ? 15.453 -12.695 -13.242 1 97.62 143 SER B O 1
ATOM 2275 N N . PHE B 1 144 ? 14.391 -14.25 -14.523 1 98.31 144 PHE B N 1
ATOM 2276 C CA . PHE B 1 144 ? 13.094 -13.641 -14.258 1 98.31 144 PHE B CA 1
ATOM 2277 C C . PHE B 1 144 ? 12.234 -14.555 -13.391 1 98.31 144 PHE B C 1
ATOM 2279 O O . PHE B 1 144 ? 11.188 -14.133 -12.891 1 98.31 144 PHE B O 1
ATOM 2286 N N . VAL B 1 145 ? 12.68 -15.82 -13.211 1 98.69 145 VAL B N 1
ATOM 2287 C CA . VAL B 1 145 ? 11.875 -16.766 -12.445 1 98.69 145 VAL B CA 1
ATOM 2288 C C . VAL B 1 145 ? 12.75 -17.5 -11.438 1 98.69 145 VAL B C 1
ATOM 2290 O O . VAL B 1 145 ? 13.969 -17.609 -11.625 1 98.69 145 VAL B O 1
ATOM 2293 N N . PRO B 1 146 ? 12.125 -17.938 -10.344 1 98.56 146 PRO B N 1
ATOM 2294 C CA . PRO B 1 146 ? 12.891 -18.797 -9.43 1 98.56 146 PRO B CA 1
ATOM 2295 C C . PRO B 1 146 ? 13.312 -20.109 -10.078 1 98.56 146 PRO B C 1
ATOM 2297 O O . PRO B 1 146 ? 12.68 -20.562 -11.031 1 98.56 146 PRO B O 1
ATOM 2300 N N . PRO B 1 147 ? 14.414 -20.672 -9.477 1 98.19 147 PRO B N 1
ATOM 2301 C CA . PRO B 1 147 ? 14.914 -21.906 -10.062 1 98.19 147 PRO B CA 1
ATOM 2302 C C . PRO B 1 147 ? 13.859 -23.016 -10.109 1 98.19 147 PRO B C 1
ATOM 2304 O O . PRO B 1 147 ? 13.859 -23.828 -11.031 1 98.19 147 PRO B O 1
ATOM 2307 N N . GLU B 1 148 ? 13.008 -23.094 -9.141 1 98.19 148 GLU B N 1
ATOM 2308 C CA . GLU B 1 148 ? 11.938 -24.094 -9.094 1 98.19 148 GLU B CA 1
ATOM 2309 C C . GLU B 1 148 ? 11 -23.953 -10.289 1 98.19 148 GLU B C 1
ATOM 2311 O O . GLU B 1 148 ? 10.594 -24.953 -10.891 1 98.19 148 GLU B O 1
ATOM 2316 N N . VAL B 1 149 ? 10.695 -22.719 -10.633 1 98 149 VAL B N 1
ATOM 2317 C CA . VAL B 1 149 ? 9.805 -22.438 -11.75 1 98 149 VAL B CA 1
ATOM 2318 C C . VAL B 1 149 ? 10.516 -22.734 -13.07 1 98 149 VAL B C 1
ATOM 2320 O O . VAL B 1 149 ? 9.914 -23.266 -14 1 98 149 VAL B O 1
ATOM 2323 N N . LEU B 1 150 ? 11.789 -22.344 -13.109 1 97.69 150 LEU B N 1
ATOM 2324 C CA . LEU B 1 150 ? 12.578 -22.609 -14.305 1 97.69 150 LEU B CA 1
ATOM 2325 C C . LEU B 1 150 ? 12.562 -24.109 -14.633 1 97.69 150 LEU B C 1
ATOM 2327 O O . LEU B 1 150 ? 12.336 -24.484 -15.789 1 97.69 150 LEU B O 1
ATOM 2331 N N . ARG B 1 151 ? 12.805 -24.891 -13.641 1 97.38 151 ARG B N 1
ATOM 2332 C CA . ARG B 1 151 ? 12.797 -26.328 -13.812 1 97.38 151 ARG B CA 1
ATOM 2333 C C . ARG B 1 151 ? 11.453 -26.812 -14.352 1 97.38 151 ARG B C 1
ATOM 2335 O O . ARG B 1 151 ? 11.398 -27.656 -15.242 1 97.38 151 ARG B O 1
ATOM 2342 N N . ALA B 1 152 ? 10.391 -26.312 -13.797 1 96.31 152 ALA B N 1
ATOM 2343 C CA . ALA B 1 152 ? 9.047 -26.688 -14.219 1 96.31 152 ALA B CA 1
ATOM 2344 C C . ALA B 1 152 ? 8.797 -26.312 -15.68 1 96.31 152 ALA B C 1
ATOM 2346 O O . ALA B 1 152 ? 8.148 -27.062 -16.422 1 96.31 152 ALA B O 1
ATOM 2347 N N . LEU B 1 153 ? 9.297 -25.125 -16.109 1 94.81 153 LEU B N 1
ATOM 2348 C CA . LEU B 1 153 ? 9.117 -24.656 -17.484 1 94.81 153 LEU B CA 1
ATOM 2349 C C . LEU B 1 153 ? 9.883 -25.531 -18.453 1 94.81 153 LEU B C 1
ATOM 2351 O O . LEU B 1 153 ? 9.438 -25.75 -19.594 1 94.81 153 LEU B O 1
ATOM 2355 N N . GLU B 1 154 ? 11.023 -26.016 -18.031 1 91.88 154 GLU B N 1
ATOM 2356 C CA . GLU B 1 154 ? 11.859 -26.859 -18.875 1 91.88 154 GLU B CA 1
ATOM 2357 C C . GLU B 1 154 ? 11.273 -28.266 -19.016 1 91.88 154 GLU B C 1
ATOM 2359 O O . GLU B 1 154 ? 11.492 -28.938 -20.016 1 91.88 154 GLU B O 1
ATOM 2364 N N . ASP B 1 155 ? 10.586 -28.672 -18 1 87.81 155 ASP B N 1
ATOM 2365 C CA . ASP B 1 155 ? 9.984 -30 -17.984 1 87.81 155 ASP B CA 1
ATOM 2366 C C . ASP B 1 155 ? 8.727 -30.031 -18.859 1 87.81 155 ASP B C 1
ATOM 2368 O O . ASP B 1 155 ? 8.25 -31.109 -19.219 1 87.81 155 ASP B O 1
ATOM 2372 N N . GLU B 1 156 ? 8.125 -28.938 -19.109 1 75.31 156 GLU B N 1
ATOM 2373 C CA . GLU B 1 156 ? 6.949 -28.906 -19.984 1 75.31 156 GLU B CA 1
ATOM 2374 C C . GLU B 1 156 ? 7.348 -29 -21.453 1 75.31 156 GLU B C 1
ATOM 2376 O O . GLU B 1 156 ? 6.664 -29.656 -22.25 1 75.31 156 GLU B O 1
#

Organism: Kocuria rhizophila (strain ATCC 9341 / DSM 348 / NBRC 103217 / DC2201) (NCBI:txid378753)

Sequence (312 aa):
MRRAICPGSFDPLHLGHCAVIRRATLLFDEVVVAVSTNPNKTHRFSEAQRIELVREVFADDPAVVVEPLESGLIADYAERRGAVALVKGLRNGADYDYELPMATMNRSLTGVETVFLPGEPSLLHVSSSLVMEVAALGGDVTSFVPPEVLRALEDEMRRAICPGSFDPLHLGHCAVIRRATLLFDEVVVAVSTNPNKTHRFSEAQRIELVREVFADDPAVVVEPLESGLIADYAERRGAVALVKGLRNGADYDYELPMATMNRSLTGVETVFLPGEPSLLHVSSSLVMEVAALGGDVTSFVPPEVLRALEDE

Nearest PDB structures (foldseek):
  1o6b-assembly1_A  TM=9.457E-01  e=3.567E-17  Bacillus subtilis
  9iyg-assembly1_B  TM=9.650E-01  e=3.806E-17  Enterobacter sp. 638
  8i8i-assembly2_C-2  TM=9.657E-01  e=1.073E-16  Klebsiella pneumoniae
  1qjc-assembly1_B  TM=9.661E-01  e=2.187E-16  Escherichia coli
  1vlh-assembly1_F  TM=9.382E-01  e=8.834E-17  Thermotoga maritima

InterPro domains:
  IPR001980 Phosphopantetheine adenylyltransferase [MF_00151] (2-156)
  IPR001980 Phosphopantetheine adenylyltransferase [PR01020] (2-20)
  IPR001980 Phosphopantetheine adenylyltransferase [PR01020] (20-41)
  IPR001980 Phosphopantetheine adenylyltransferase [PR01020] (49-73)
  IPR001980 Phosphopantetheine adenylyltransferase [PR01020] (86-102)
  IPR001980 Phosphopantetheine adenylyltransferase [PR01020] (112-134)
  IPR001980 Phosphopantetheine adenylyltransferase [TIGR01510] (3-155)
  IPR001980 Phosphopantetheine adenylyltransferase [cd02163] (3-155)
  IPR004821 Cytidyltransferase-like domain [PF01467] (5-133)
  IPR004821 Cytidyltransferase-like domain [TIGR00125] (3-62)
  IPR014729 Rossmann-like alpha/beta/alpha sandwich fold [G3DSA:3.40.50.620] (1-156)